Protein AF-A0AAV2JGU1-F1 (afdb_monomer)

Organism: Knipowitschia caucasica (NCBI:txid637954)

Radius of gyration: 26.54 Å; Cα contacts (8 Å, |Δi|>4): 1207; chains: 1; bounding box: 67×31×80 Å

Nearest PDB structures (foldseek):
  5awf-assembly1_B  TM=1.498E-01  e=5.002E+00  Escherichia coli K-12

Solvent-accessible surface area (backbone atoms only — not comparable to full-atom values): 15474 Å² total; per-residue (Å²): 125,74,71,49,77,57,76,44,79,64,53,71,53,76,47,68,55,75,50,72,47,49,40,40,40,42,46,34,53,32,43,36,43,41,32,49,38,40,38,36,40,38,31,41,38,39,45,33,50,30,45,34,40,42,30,49,38,37,38,37,38,40,33,39,38,38,42,33,53,27,43,34,48,62,54,56,45,38,37,37,41,39,37,39,39,42,49,51,52,30,39,43,31,69,84,83,89,82,73,95,46,26,40,40,31,41,69,44,63,35,36,36,36,40,38,30,42,37,35,64,34,40,35,40,35,35,63,23,42,37,37,35,36,40,38,36,39,39,30,71,22,41,36,44,34,37,56,22,43,37,36,36,37,40,36,32,41,38,27,58,25,38,34,41,36,38,43,30,42,37,35,37,37,39,38,32,41,38,36,33,40,35,37,41,37,39,46,30,40,38,35,36,36,37,38,32,40,38,33,38,41,36,36,42,37,38,46,30,40,37,36,36,37,37,39,32,42,39,33,38,41,36,37,42,36,38,50,29,40,39,35,36,38,38,39,37,38,39,30,44,38,39,37,41,36,37,59,24,40,38,35,36,39,38,37,31,42,41,25,57,29,42,39,43,36,35,58,23,41,38,34,36,37,38,38,37,38,40,27,53,30,41,36,44,38,36,55,24,41,39,35,35,38,40,36,38,40,40,26,56,30,41,37,43,36,38,52,27,41,39,35,39,38,37,38,31,42,40,25,56,30,40,37,42,37,35,60,24,42,41,36,39,37,36,40,31,43,37,37,79,38,76,46,82,48,74,78,47,62,73,46,72,51,72,45,65,79,50,59,85,127

Mean predicted aligned error: 11.96 Å

Secondary structure (DSSP, 8-state):
-PPEES-BS-EEEEE--EEEE--EES-BS-EEEEE--EEEEPPEES-BS-EEEEE--EEEEPPEES-BS---B-S--EEEE--EES-BS---BSS----SSB--EE-S--EEEE--EESS-B--EE-S--EEEE--EE-S-EEEEE-S--EEEE--EE-S-EEEEE-S--EEEE--EESS-EEEEE-S--EEEE--EESS--EEEE-S--EEEE--EESS-EEEEE-S--EEEE--EESS-EEEEE-S--EEEE--EE-S-EEEEE-S--EEEE--EE-SEEEEEE-S--EEEE--EE-SEEEEEE-S--EEEE--EE-SEEEEEE-S--EEEE--EE-SEEEEEE-S--EEEEPPEE---

Sequence (361 aa):
MGDRQGPGEADRDQGRPTGTMGDRQGPGEADRDQGRPTGTMGGRQGPWETDRDQGRPTGTMGGRQGSWEADRDQGRPTGTMGDRQGPWETDRDQGGRQGPGEADRDHGRPTGIMGGRQGPGEADRDHGRPTGTMGDRQGPGEADRDHGRPTGTRGGRQGPWETDRDHGRPTGTRGGRQGPGEADRDHGRPTGTMGGRQGPGEADRDHGRPTGTMGGRQGPGEADRDHGRPTGTMGDRQGPGEADRDQGRPTGTMGGRQGSWEADRDQGRPTGTMGDRQGPWETDRDQGRPTGTMGDRQGPGEADRDHGRPTGTRGGRQGPWEADRDHGRPTGTRGGRQGPWETDRDQGWPTGTMGGRQGPG

Foldseek 3Di:
DDEEDDEDAEAEAEEADEEEAEEYEDEYEEYEYEYAYEYEYYEYYEEYAEYEYEYAYEEEYEEYEYEYAEAEYQYQYEEEYEEYEEEYQEYEHDDDDDDGAYEYEHEEAHEYEYYEYEYEEYAYEYAEAYEYEYEEYEYAEYHYEYLYAYEEEYYEYEHAAYEYEYNEAYEEEYYEYEHHHYEYEYPYAYEYEYYEYEYEAYEYEYQYAYEYEYEEYEEEHYEYEYPEAYEYEYEEYEEAHYEYEYAEAYEYEYYEYEYAEYEYEYAYAYEYEYEEYEYAYYEYEALYAYEYEYEEYEHQEYAYEHNEAYEEEYYEYEHQYEEYEYNYEYEYEYYEYEHQYYHYHYPYHYYYYYYYYDYDD

pLDDT: mean 73.26, std 12.02, range [27.42, 89.19]

Structure (mmCIF, N/CA/C/O backbone):
data_AF-A0AAV2JGU1-F1
#
_entry.id   AF-A0AAV2JGU1-F1
#
loop_
_atom_site.group_PDB
_atom_site.id
_atom_site.type_symbol
_atom_site.label_atom_id
_atom_site.label_alt_id
_atom_site.label_comp_id
_atom_site.label_asym_id
_atom_site.label_entity_id
_atom_site.label_seq_id
_atom_site.pdbx_PDB_ins_code
_atom_site.Cartn_x
_atom_site.Cartn_y
_atom_site.Cartn_z
_atom_site.occupancy
_atom_site.B_iso_or_equiv
_atom_site.auth_seq_id
_atom_site.auth_comp_id
_atom_site.auth_asym_id
_atom_site.auth_atom_id
_atom_site.pdbx_PDB_model_num
ATOM 1 N N . MET A 1 1 ? 39.890 -0.991 -25.330 1.00 45.62 1 MET A N 1
ATOM 2 C CA . MET A 1 1 ? 38.854 -0.649 -26.326 1.00 45.62 1 MET A CA 1
ATOM 3 C C . MET A 1 1 ? 38.294 0.690 -25.885 1.00 45.62 1 MET A C 1
ATOM 5 O O . MET A 1 1 ? 38.010 0.804 -24.703 1.00 45.62 1 MET A O 1
ATOM 9 N N . GLY A 1 2 ? 38.344 1.705 -26.750 1.00 51.00 2 GLY A N 1
ATOM 10 C CA . GLY A 1 2 ? 38.093 3.105 -26.378 1.00 51.00 2 GLY A CA 1
ATOM 11 C C . GLY A 1 2 ? 36.618 3.494 -26.442 1.00 51.00 2 GLY A C 1
ATOM 12 O O . GLY A 1 2 ? 35.834 2.809 -27.099 1.00 51.00 2 GLY A O 1
ATOM 13 N N . ASP A 1 3 ? 36.284 4.588 -25.764 1.00 54.84 3 ASP A N 1
ATOM 14 C CA . ASP A 1 3 ? 34.955 5.202 -25.770 1.00 54.84 3 ASP A CA 1
ATOM 15 C C . ASP A 1 3 ? 34.568 5.613 -27.195 1.00 54.84 3 ASP A C 1
ATOM 17 O O . ASP A 1 3 ? 35.400 6.116 -27.960 1.00 54.84 3 ASP A O 1
ATOM 21 N N . ARG A 1 4 ? 33.311 5.366 -27.577 1.00 62.12 4 ARG A N 1
ATOM 22 C CA . ARG A 1 4 ? 32.815 5.666 -28.927 1.00 62.12 4 ARG A CA 1
ATOM 23 C C . ARG A 1 4 ? 31.992 6.959 -28.877 1.00 62.12 4 ARG A C 1
ATOM 25 O O . ARG A 1 4 ? 31.010 7.030 -28.141 1.00 62.12 4 ARG A O 1
ATOM 32 N N . GLN A 1 5 ? 32.407 7.967 -29.648 1.00 51.09 5 GLN A N 1
ATOM 33 C CA . GLN A 1 5 ? 31.761 9.283 -29.739 1.00 51.09 5 GLN A CA 1
ATOM 34 C C . GLN A 1 5 ? 31.358 9.574 -31.194 1.00 51.09 5 GLN A C 1
ATOM 36 O O . GLN A 1 5 ? 32.225 9.570 -32.070 1.00 51.09 5 GLN A O 1
ATOM 41 N N . GLY A 1 6 ? 30.073 9.844 -31.454 1.00 53.56 6 GLY A N 1
ATOM 42 C CA . GLY A 1 6 ? 29.582 10.339 -32.753 1.00 53.56 6 GLY A CA 1
ATOM 43 C C . GLY A 1 6 ? 28.240 9.741 -33.214 1.00 53.56 6 GLY A C 1
ATOM 44 O O . GLY A 1 6 ? 27.842 8.699 -32.699 1.00 53.56 6 GLY A O 1
ATOM 45 N N . PRO A 1 7 ? 27.532 10.389 -34.164 1.00 49.00 7 PRO A N 1
ATOM 46 C CA . PRO A 1 7 ? 26.275 9.883 -34.718 1.00 49.00 7 PRO A CA 1
ATOM 47 C C . PRO A 1 7 ? 26.490 8.616 -35.561 1.00 49.00 7 PRO A C 1
ATOM 49 O O . PRO A 1 7 ? 27.393 8.584 -36.399 1.00 49.00 7 PRO A O 1
ATOM 52 N N . GLY A 1 8 ? 25.664 7.586 -35.352 1.00 55.72 8 GLY A N 1
ATOM 53 C CA . GLY A 1 8 ? 25.714 6.314 -36.086 1.00 55.72 8 GLY A CA 1
ATOM 54 C C . GLY A 1 8 ? 24.346 5.915 -36.651 1.00 55.72 8 GLY A C 1
ATOM 55 O O . GLY A 1 8 ? 23.357 5.906 -35.925 1.00 55.72 8 GLY A O 1
ATOM 56 N N . GLU A 1 9 ? 24.292 5.582 -37.945 1.00 52.75 9 GLU A N 1
ATOM 57 C CA . GLU A 1 9 ? 23.045 5.253 -38.667 1.00 52.75 9 GLU A CA 1
ATOM 58 C C . GLU A 1 9 ? 22.511 3.840 -38.341 1.00 52.75 9 GLU A C 1
ATOM 60 O O . GLU A 1 9 ? 21.307 3.618 -38.336 1.00 52.75 9 GLU A O 1
ATOM 65 N N . ALA A 1 10 ? 23.375 2.860 -38.044 1.00 55.81 10 ALA A N 1
ATOM 66 C CA . ALA A 1 10 ? 22.963 1.545 -37.538 1.00 55.81 10 ALA A CA 1
ATOM 67 C C . ALA A 1 10 ? 24.169 0.731 -37.042 1.00 55.81 10 ALA A C 1
ATOM 69 O O . ALA A 1 10 ? 24.961 0.256 -37.860 1.00 55.81 10 ALA A O 1
ATOM 70 N N . ASP A 1 11 ? 24.265 0.487 -35.735 1.00 58.41 11 ASP A N 1
ATOM 71 C CA . ASP A 1 11 ? 25.223 -0.473 -35.173 1.00 58.41 11 ASP A CA 1
ATOM 72 C C . ASP A 1 11 ? 24.533 -1.850 -35.024 1.00 58.41 11 ASP A C 1
ATOM 74 O O . ASP A 1 11 ? 23.378 -1.970 -34.609 1.00 58.41 11 ASP A O 1
ATOM 78 N N . ARG A 1 12 ? 25.204 -2.922 -35.468 1.00 57.00 12 ARG A N 1
ATOM 79 C CA . ARG A 1 12 ? 24.744 -4.312 -35.291 1.00 57.00 12 ARG A CA 1
ATOM 80 C C . ARG A 1 12 ? 25.898 -5.174 -34.815 1.00 57.00 12 ARG A C 1
ATOM 82 O O . ARG A 1 12 ? 26.691 -5.630 -35.641 1.00 57.00 12 ARG A O 1
ATOM 89 N N . ASP A 1 13 ? 25.928 -5.484 -33.526 1.00 60.81 13 ASP A N 1
ATOM 90 C CA . ASP A 1 13 ? 26.870 -6.459 -32.990 1.00 60.81 13 ASP A CA 1
ATOM 91 C C . ASP A 1 13 ? 26.223 -7.855 -32.949 1.00 60.81 13 ASP A C 1
ATOM 93 O O . ASP A 1 13 ? 25.267 -8.140 -32.224 1.00 60.81 13 ASP A O 1
ATOM 97 N N . GLN A 1 14 ? 26.751 -8.766 -33.774 1.00 53.94 14 GLN A N 1
ATOM 98 C CA . GLN A 1 14 ? 26.358 -10.177 -33.799 1.00 53.94 14 GLN A CA 1
ATOM 99 C C . GLN A 1 14 ? 27.508 -11.037 -33.266 1.00 53.94 14 GLN A C 1
ATOM 101 O O . GLN A 1 14 ? 28.552 -11.151 -33.909 1.00 53.94 14 GLN A O 1
ATOM 106 N N . GLY A 1 15 ? 27.346 -11.672 -32.097 1.00 54.69 15 GLY A N 1
ATOM 107 C CA . GLY A 1 15 ? 28.410 -12.527 -31.556 1.00 54.69 15 GLY A CA 1
ATOM 108 C C . GLY A 1 15 ? 28.219 -13.080 -30.140 1.00 54.69 15 GLY A C 1
ATOM 109 O O . GLY A 1 15 ? 27.199 -12.898 -29.478 1.00 54.69 15 GLY A O 1
ATOM 110 N N . ARG A 1 16 ? 29.251 -13.783 -29.649 1.00 55.31 16 ARG A N 1
ATOM 111 C CA . ARG A 1 16 ? 29.410 -14.193 -28.237 1.00 55.31 16 ARG A CA 1
ATOM 112 C C . ARG A 1 16 ? 30.577 -13.414 -27.606 1.00 55.31 16 ARG A C 1
ATOM 114 O O . ARG A 1 16 ? 31.562 -14.048 -27.225 1.00 55.31 16 ARG A O 1
ATOM 121 N N . PRO A 1 17 ? 30.543 -12.067 -27.583 1.00 56.53 17 PRO A N 1
ATOM 122 C CA . PRO A 1 17 ? 31.667 -11.296 -27.076 1.00 56.53 17 PRO A CA 1
ATOM 123 C C . PRO A 1 17 ? 31.858 -11.569 -25.578 1.00 56.53 17 PRO A C 1
ATOM 125 O O . PRO A 1 17 ? 30.899 -11.621 -24.804 1.00 56.53 17 PRO A O 1
ATOM 128 N N . THR A 1 18 ? 33.114 -11.772 -25.188 1.00 56.12 18 THR A N 1
ATOM 129 C CA . THR A 1 18 ? 33.552 -11.901 -23.796 1.00 56.12 18 THR A CA 1
ATOM 130 C C . THR A 1 18 ? 34.491 -10.744 -23.475 1.00 56.12 18 THR A C 1
ATOM 132 O O . THR A 1 18 ? 35.537 -10.639 -24.115 1.00 56.12 18 THR A O 1
ATOM 135 N N . GLY A 1 19 ? 34.146 -9.883 -22.515 1.00 64.50 19 GLY A N 1
ATOM 136 C CA . GLY A 1 19 ? 34.986 -8.739 -22.132 1.00 64.50 19 GLY A CA 1
ATOM 137 C C . GLY A 1 19 ? 34.203 -7.508 -21.673 1.00 64.50 19 GLY A C 1
ATOM 138 O O . GLY A 1 19 ? 32.996 -7.579 -21.458 1.00 64.50 19 GLY A O 1
ATOM 139 N N . THR A 1 20 ? 34.911 -6.388 -21.513 1.00 64.50 20 THR A N 1
ATOM 140 C CA . THR A 1 20 ? 34.328 -5.087 -21.150 1.00 64.50 20 THR A CA 1
ATOM 141 C C . THR A 1 20 ? 34.144 -4.228 -22.402 1.00 64.50 20 THR A C 1
ATOM 143 O O . THR A 1 20 ? 35.131 -3.936 -23.081 1.00 64.50 20 THR A O 1
ATOM 146 N N . MET A 1 21 ? 32.911 -3.820 -22.706 1.00 67.50 21 MET A N 1
ATOM 147 C CA . MET A 1 21 ? 32.622 -2.780 -23.704 1.00 67.50 21 MET A CA 1
ATOM 148 C C . MET A 1 21 ? 32.644 -1.400 -23.033 1.00 67.50 21 MET A C 1
ATOM 150 O O . MET A 1 21 ? 32.189 -1.277 -21.900 1.00 67.50 21 MET A O 1
ATOM 154 N N . GLY A 1 22 ? 33.203 -0.393 -23.713 1.00 69.81 22 GLY A N 1
ATOM 155 C CA . GLY A 1 22 ? 33.268 0.992 -23.222 1.00 69.81 22 GLY A CA 1
ATOM 156 C C . GLY A 1 22 ? 31.937 1.737 -23.345 1.00 69.81 22 GLY A C 1
ATOM 157 O O . GLY A 1 22 ? 30.974 1.205 -23.905 1.00 69.81 22 GLY A O 1
ATOM 158 N N . ASP A 1 23 ? 31.900 2.964 -22.831 1.00 73.62 23 ASP A N 1
ATOM 159 C CA . ASP A 1 23 ? 30.703 3.805 -22.856 1.00 73.62 23 ASP A CA 1
ATOM 160 C C . ASP A 1 23 ? 30.413 4.313 -24.280 1.00 73.62 23 ASP A C 1
ATOM 162 O O . ASP A 1 23 ? 31.327 4.556 -25.083 1.00 73.62 23 ASP A O 1
ATOM 166 N N . ARG A 1 24 ? 29.125 4.478 -24.605 1.00 72.62 24 ARG A N 1
ATOM 167 C CA . ARG A 1 24 ? 28.670 5.041 -25.888 1.00 72.62 24 ARG A CA 1
ATOM 168 C C . ARG A 1 24 ? 28.008 6.397 -25.679 1.00 72.62 24 ARG A C 1
ATOM 170 O O . ARG A 1 24 ? 27.102 6.523 -24.853 1.00 72.62 24 ARG A O 1
ATOM 177 N N . GLN A 1 25 ? 28.434 7.389 -26.462 1.00 70.00 25 GLN A N 1
ATOM 178 C CA . GLN A 1 25 ? 27.903 8.753 -26.428 1.00 70.00 25 GLN A CA 1
ATOM 179 C C . GLN A 1 25 ? 27.533 9.242 -27.838 1.00 70.00 25 GLN A C 1
ATOM 181 O O . GLN A 1 25 ? 28.391 9.300 -28.722 1.00 70.00 25 GLN A O 1
ATOM 186 N N . GLY A 1 26 ? 26.275 9.646 -28.038 1.00 65.50 26 GLY A N 1
ATOM 187 C CA . GLY A 1 26 ? 25.808 10.273 -29.282 1.00 65.50 26 GLY A CA 1
ATOM 188 C C . GLY A 1 26 ? 24.388 9.864 -29.697 1.00 65.50 26 GLY A C 1
ATOM 189 O O . GLY A 1 26 ? 23.856 8.899 -29.155 1.00 65.50 26 GLY A O 1
ATOM 190 N N . PRO A 1 27 ? 23.758 10.608 -30.627 1.00 59.03 27 PRO A N 1
ATOM 191 C CA . PRO A 1 27 ? 22.467 10.238 -31.202 1.00 59.03 27 PRO A CA 1
ATOM 192 C C . PRO A 1 27 ? 22.599 9.061 -32.186 1.00 59.03 27 PRO A C 1
ATOM 194 O O . PRO A 1 27 ? 23.552 9.031 -32.968 1.00 59.03 27 PRO A O 1
ATOM 197 N N . GLY A 1 28 ? 21.647 8.125 -32.196 1.00 63.88 28 GLY A N 1
ATOM 198 C CA . GLY A 1 28 ? 21.647 6.996 -33.140 1.00 63.88 28 GLY A CA 1
ATOM 199 C C . GLY A 1 28 ? 20.249 6.519 -33.541 1.00 63.88 28 GLY A C 1
ATOM 200 O O . GLY A 1 28 ? 19.318 6.564 -32.740 1.00 63.88 28 GLY A O 1
ATOM 201 N N . GLU A 1 29 ? 20.100 6.053 -34.784 1.00 59.69 29 GLU A N 1
ATOM 202 C CA . GLU A 1 29 ? 18.803 5.602 -35.331 1.00 59.69 29 GLU A CA 1
ATOM 203 C C . GLU A 1 29 ? 18.454 4.166 -34.890 1.00 59.69 29 GLU A C 1
ATOM 205 O O . GLU A 1 29 ? 17.320 3.854 -34.536 1.00 59.69 29 GLU A O 1
ATOM 210 N N . ALA A 1 30 ? 19.417 3.242 -34.870 1.00 59.62 30 ALA A N 1
ATOM 211 C CA . ALA A 1 30 ? 19.146 1.875 -34.433 1.00 59.62 30 ALA A CA 1
ATOM 212 C C . ALA A 1 30 ? 20.389 1.172 -33.895 1.00 59.62 30 ALA A C 1
ATOM 214 O O . ALA A 1 30 ? 21.395 1.054 -34.596 1.00 59.62 30 ALA A O 1
ATOM 215 N N . ASP A 1 31 ? 20.265 0.600 -32.702 1.00 62.75 31 ASP A N 1
ATOM 216 C CA . ASP A 1 31 ? 21.221 -0.362 -32.166 1.00 62.75 31 ASP A CA 1
ATOM 217 C C . ASP A 1 31 ? 20.565 -1.742 -32.027 1.00 62.75 31 ASP A C 1
ATOM 219 O O . ASP A 1 31 ? 19.368 -1.867 -31.736 1.00 62.75 31 ASP A O 1
ATOM 223 N N . ARG A 1 32 ? 21.310 -2.801 -32.358 1.00 61.56 32 ARG A N 1
ATOM 224 C CA . ARG A 1 32 ? 20.834 -4.186 -32.223 1.00 61.56 32 ARG A CA 1
ATOM 225 C C . ARG A 1 32 ? 21.961 -5.113 -31.811 1.00 61.56 32 ARG A C 1
ATOM 227 O O . ARG A 1 32 ? 22.727 -5.561 -32.672 1.00 61.56 32 ARG A O 1
ATOM 234 N N . ASP A 1 33 ? 21.926 -5.545 -30.558 1.00 62.22 33 ASP A N 1
ATOM 235 C CA . ASP A 1 33 ? 22.818 -6.581 -30.056 1.00 62.22 33 ASP A CA 1
ATOM 236 C C . ASP A 1 33 ? 22.116 -7.950 -30.121 1.00 62.22 33 ASP A C 1
ATOM 238 O O . ASP A 1 33 ? 21.112 -8.226 -29.457 1.00 62.22 33 ASP A O 1
ATOM 242 N N . GLN A 1 34 ? 22.632 -8.857 -30.958 1.00 56.66 34 GLN A N 1
ATOM 243 C CA . GLN A 1 34 ? 22.128 -10.234 -31.062 1.00 56.66 34 GLN A CA 1
ATOM 244 C C . GLN A 1 34 ? 23.203 -11.219 -30.598 1.00 56.66 34 GLN A C 1
ATOM 246 O O . GLN A 1 34 ? 24.180 -11.478 -31.308 1.00 56.66 34 GLN A O 1
ATOM 251 N N . GLY A 1 35 ? 23.040 -11.806 -29.404 1.00 57.59 35 GLY A N 1
ATOM 252 C CA . GLY A 1 35 ? 24.104 -12.641 -28.843 1.00 57.59 35 GLY A CA 1
ATOM 253 C C . GLY A 1 35 ? 23.897 -13.256 -27.458 1.00 57.59 35 GLY A C 1
ATOM 254 O O . GLY A 1 35 ? 22.863 -13.142 -26.805 1.00 57.59 35 GLY A O 1
ATOM 255 N N . ARG A 1 36 ? 24.939 -13.948 -26.984 1.00 60.38 36 ARG A N 1
ATOM 256 C CA . ARG A 1 36 ? 25.097 -14.366 -25.576 1.00 60.38 36 ARG A CA 1
ATOM 257 C C . ARG A 1 36 ? 26.340 -13.682 -24.998 1.00 60.38 36 ARG A C 1
ATOM 259 O O . ARG A 1 36 ? 27.348 -14.372 -24.823 1.00 60.38 36 ARG A O 1
ATOM 266 N N . PRO A 1 37 ? 26.314 -12.352 -24.810 1.00 59.41 37 PRO A N 1
ATOM 267 C CA . PRO A 1 37 ? 27.459 -11.637 -24.271 1.00 59.41 37 PRO A CA 1
ATOM 268 C C . PRO A 1 37 ? 27.682 -12.031 -22.805 1.00 59.41 37 PRO A C 1
ATOM 270 O O . PRO A 1 37 ? 26.724 -12.167 -22.034 1.00 59.41 37 PRO A O 1
ATOM 273 N N . THR A 1 38 ? 28.950 -12.215 -22.437 1.00 60.34 38 THR A N 1
ATOM 274 C CA . THR A 1 38 ? 29.372 -12.455 -21.051 1.00 60.34 38 THR A CA 1
ATOM 275 C C . THR A 1 38 ? 30.404 -11.400 -20.662 1.00 60.34 38 THR A C 1
ATOM 277 O O . THR A 1 38 ? 31.514 -11.416 -21.195 1.00 60.34 38 THR A O 1
ATOM 280 N N . GLY A 1 39 ? 30.073 -10.485 -19.750 1.00 67.62 39 GLY A N 1
ATOM 281 C CA . GLY A 1 39 ? 30.990 -9.406 -19.358 1.00 67.62 39 GLY A CA 1
ATOM 282 C C . GLY A 1 39 ? 30.297 -8.116 -18.925 1.00 67.62 39 GLY A C 1
ATOM 283 O O . GLY A 1 39 ? 29.124 -8.134 -18.560 1.00 67.62 39 GLY A O 1
ATOM 284 N N . THR A 1 40 ? 31.038 -7.007 -18.947 1.00 65.69 40 THR A N 1
ATOM 285 C CA . THR A 1 40 ? 30.538 -5.684 -18.549 1.00 65.69 40 THR A CA 1
ATOM 286 C C . THR A 1 40 ? 30.274 -4.839 -19.791 1.00 65.69 40 THR A C 1
ATOM 288 O O . THR A 1 40 ? 31.180 -4.629 -20.591 1.00 65.69 40 THR A O 1
ATOM 291 N N . MET A 1 41 ? 29.055 -4.345 -19.968 1.00 69.06 41 MET A N 1
ATOM 292 C CA . MET A 1 41 ? 28.730 -3.351 -20.991 1.00 69.06 41 MET A CA 1
ATOM 293 C C . MET A 1 41 ? 28.749 -1.961 -20.358 1.00 69.06 41 MET A C 1
ATOM 295 O O . MET A 1 41 ? 28.181 -1.789 -19.282 1.00 69.06 41 MET A O 1
ATOM 299 N N . GLY A 1 42 ? 29.420 -0.999 -20.993 1.00 68.44 42 GLY A N 1
ATOM 300 C CA . GLY A 1 42 ? 29.437 0.403 -20.574 1.00 68.44 42 GLY A CA 1
ATOM 301 C C . GLY A 1 42 ? 28.063 1.069 -20.665 1.00 68.44 42 GLY A C 1
ATOM 302 O O . GLY A 1 42 ? 27.105 0.498 -21.192 1.00 68.44 42 GLY A O 1
ATOM 303 N N . GLY A 1 43 ? 27.962 2.273 -20.113 1.00 72.81 43 GLY A N 1
ATOM 304 C CA . GLY A 1 43 ? 26.754 3.086 -20.145 1.00 72.81 43 GLY A CA 1
ATOM 305 C C . GLY A 1 43 ? 26.479 3.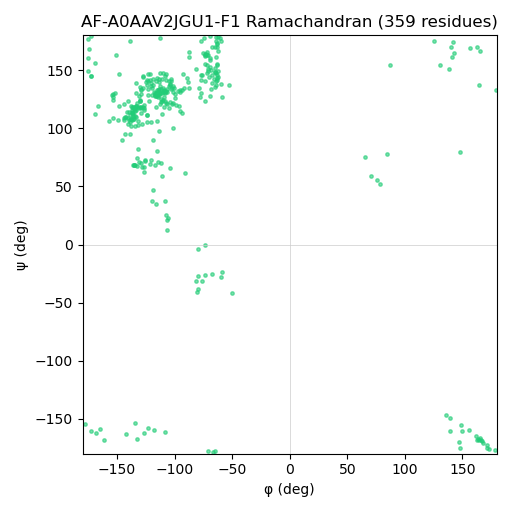699 -21.518 1.00 72.81 43 GLY A C 1
ATOM 306 O O . GLY A 1 43 ? 27.352 3.782 -22.387 1.00 72.81 43 GLY A O 1
ATOM 307 N N . ARG A 1 44 ? 25.237 4.144 -21.714 1.00 73.81 44 ARG A N 1
ATOM 308 C CA . ARG A 1 44 ? 24.761 4.760 -22.962 1.00 73.81 44 ARG A CA 1
ATOM 309 C C . ARG A 1 44 ? 24.196 6.147 -22.675 1.00 73.81 44 ARG A C 1
ATOM 311 O O . ARG A 1 44 ? 23.346 6.285 -21.797 1.00 73.81 44 ARG A O 1
ATOM 318 N N . GLN A 1 45 ? 24.648 7.157 -23.421 1.00 71.12 45 GLN A N 1
ATOM 319 C CA . GLN A 1 45 ? 24.179 8.541 -23.301 1.00 71.12 45 GLN A CA 1
ATOM 320 C C . GLN A 1 45 ? 23.800 9.133 -24.666 1.00 71.12 45 GLN A C 1
ATOM 322 O O . GLN A 1 45 ? 24.628 9.168 -25.578 1.00 71.12 45 GLN A O 1
ATOM 327 N N . GLY A 1 46 ? 22.570 9.634 -24.803 1.00 68.94 46 GLY A N 1
ATOM 328 C CA . GLY A 1 46 ? 22.093 10.314 -26.016 1.00 68.94 46 GLY A CA 1
ATOM 329 C C . GLY A 1 46 ? 20.646 9.966 -26.380 1.00 68.94 46 GLY A C 1
ATOM 330 O O . GLY A 1 46 ? 20.067 9.083 -25.752 1.00 68.94 46 GLY A O 1
ATOM 331 N N . PRO A 1 47 ? 20.036 10.670 -27.348 1.00 63.66 47 PRO A N 1
ATOM 332 C CA . PRO A 1 47 ? 18.734 10.296 -27.884 1.00 63.66 47 PRO A CA 1
ATOM 333 C C . PRO A 1 47 ? 18.868 9.146 -28.895 1.00 63.66 47 PRO A C 1
ATOM 335 O O . PRO A 1 47 ? 19.731 9.199 -29.771 1.00 63.66 47 PRO A O 1
ATOM 338 N N . TRP A 1 48 ? 18.011 8.133 -28.802 1.00 65.62 48 TRP A N 1
ATOM 339 C CA . TRP A 1 48 ? 18.032 6.975 -29.705 1.00 65.62 48 TRP A CA 1
ATOM 340 C C . TRP A 1 48 ? 16.627 6.635 -30.201 1.00 65.62 48 TRP A C 1
ATOM 342 O O . TRP A 1 48 ? 15.678 6.631 -29.420 1.00 65.62 48 TRP A O 1
ATOM 352 N N . GLU A 1 49 ? 16.475 6.296 -31.480 1.00 62.66 49 GLU A N 1
ATOM 353 C CA . GLU A 1 49 ? 15.155 5.905 -32.003 1.00 62.66 49 GLU A CA 1
ATOM 354 C C . GLU A 1 49 ? 14.811 4.449 -31.643 1.00 62.66 49 GLU A C 1
ATOM 356 O O . GLU A 1 49 ? 13.672 4.122 -31.319 1.00 62.66 49 GLU A O 1
ATOM 361 N N . THR A 1 50 ? 15.765 3.514 -31.657 1.00 61.06 50 THR A N 1
ATOM 362 C CA . THR A 1 50 ? 15.487 2.123 -31.258 1.00 61.06 50 THR A CA 1
ATOM 363 C C . THR A 1 50 ? 16.709 1.422 -30.683 1.00 61.06 50 THR A C 1
ATOM 365 O O . THR A 1 50 ? 17.742 1.343 -31.346 1.00 61.06 50 THR A O 1
ATOM 368 N N . ASP A 1 51 ? 16.534 0.793 -29.520 1.00 62.56 51 ASP A N 1
ATOM 369 C CA . ASP A 1 51 ? 17.417 -0.263 -29.026 1.00 62.56 51 ASP A CA 1
ATOM 370 C C . ASP A 1 51 ? 16.722 -1.626 -29.047 1.00 62.56 51 ASP A C 1
ATOM 372 O O . ASP A 1 51 ? 15.495 -1.742 -28.910 1.00 62.56 51 ASP A O 1
ATOM 376 N N . ARG A 1 52 ? 17.492 -2.686 -29.286 1.00 61.34 52 ARG A N 1
ATOM 377 C CA . ARG A 1 52 ? 16.974 -4.053 -29.225 1.00 61.34 52 ARG A CA 1
ATOM 378 C C . ARG A 1 52 ? 18.075 -5.047 -28.895 1.00 61.34 52 ARG A C 1
ATOM 380 O O . ARG A 1 52 ? 18.788 -5.488 -29.804 1.00 61.34 52 ARG A O 1
ATOM 387 N N . ASP A 1 53 ? 18.022 -5.579 -27.681 1.00 60.47 53 ASP A N 1
ATOM 388 C CA . ASP A 1 53 ? 18.857 -6.702 -27.277 1.00 60.47 53 ASP A CA 1
ATOM 389 C C . ASP A 1 53 ? 18.085 -8.025 -27.423 1.00 60.47 53 ASP A C 1
ATOM 391 O O . ASP A 1 53 ? 17.045 -8.281 -26.810 1.00 60.47 53 ASP A O 1
ATOM 395 N N . GLN A 1 54 ? 18.581 -8.934 -28.266 1.00 55.56 54 GLN A N 1
ATOM 396 C CA . GLN A 1 54 ? 18.043 -10.296 -28.384 1.00 55.56 54 GLN A CA 1
ATOM 397 C C . GLN A 1 54 ? 19.087 -11.302 -27.898 1.00 55.56 54 GLN A C 1
ATOM 399 O O . GLN A 1 54 ? 19.991 -11.694 -28.643 1.00 55.56 54 GLN A O 1
ATOM 404 N N . GLY A 1 55 ? 18.976 -11.750 -26.640 1.00 56.00 55 GLY A N 1
ATOM 405 C CA . GLY A 1 55 ? 20.023 -12.582 -26.048 1.00 56.00 55 GLY A CA 1
ATOM 406 C C . GLY A 1 55 ? 19.765 -13.195 -24.670 1.00 56.00 55 GLY A C 1
ATOM 407 O O . GLY A 1 55 ? 18.730 -13.018 -24.038 1.00 56.00 55 GLY A O 1
ATOM 408 N N . ARG A 1 56 ? 20.748 -13.955 -24.175 1.00 60.44 56 ARG A N 1
ATOM 409 C CA . ARG A 1 56 ? 20.857 -14.348 -22.753 1.00 60.44 56 ARG A CA 1
ATOM 410 C C . ARG A 1 56 ? 22.116 -13.703 -22.167 1.00 60.44 56 ARG A C 1
ATOM 412 O O . ARG A 1 56 ? 23.111 -14.415 -21.999 1.00 60.44 56 ARG A O 1
ATOM 419 N N . PRO A 1 57 ? 22.119 -12.375 -21.964 1.00 59.34 57 PRO A N 1
ATOM 420 C CA . PRO A 1 57 ? 23.283 -11.687 -21.430 1.00 59.34 57 PRO A CA 1
ATOM 421 C C . PRO A 1 57 ? 23.564 -12.171 -20.004 1.00 59.34 57 PRO A C 1
ATOM 423 O O . PRO A 1 57 ? 22.644 -12.378 -19.207 1.00 59.34 57 PRO A O 1
ATOM 426 N N . THR A 1 58 ? 24.844 -12.403 -19.708 1.00 62.12 58 THR A N 1
ATOM 427 C CA . THR A 1 58 ? 25.313 -12.777 -18.367 1.00 62.12 58 THR A CA 1
ATOM 428 C C . THR A 1 58 ? 26.385 -11.789 -17.913 1.00 62.12 58 THR A C 1
ATOM 430 O O . THR A 1 58 ? 27.502 -11.844 -18.420 1.00 62.12 58 THR A O 1
ATOM 433 N N . GLY A 1 59 ? 26.076 -10.871 -16.995 1.00 69.38 59 GLY A N 1
ATOM 434 C CA . GLY A 1 59 ? 27.047 -9.856 -16.561 1.00 69.38 59 GLY A CA 1
ATOM 435 C C . GLY A 1 59 ? 26.438 -8.521 -16.140 1.00 69.38 59 GLY A C 1
ATOM 436 O O . GLY A 1 59 ? 25.286 -8.479 -15.716 1.00 69.38 59 GLY A O 1
ATOM 437 N N . THR A 1 60 ? 27.221 -7.446 -16.225 1.00 67.19 60 THR A N 1
ATOM 438 C CA . THR A 1 60 ? 26.823 -6.106 -15.766 1.00 67.19 60 THR A CA 1
ATOM 439 C C . THR A 1 60 ? 26.576 -5.198 -16.964 1.00 67.19 60 THR A C 1
ATOM 441 O O . THR A 1 60 ? 27.469 -5.025 -17.783 1.00 67.19 60 THR A O 1
ATOM 444 N N . MET A 1 61 ? 25.396 -4.602 -17.076 1.00 70.50 61 MET A N 1
ATOM 445 C CA . MET A 1 61 ? 25.091 -3.554 -18.051 1.00 70.50 61 MET A CA 1
ATOM 446 C C . MET A 1 61 ? 25.141 -2.195 -17.345 1.00 70.50 61 MET A C 1
ATOM 448 O O . MET A 1 61 ? 24.568 -2.049 -16.267 1.00 70.50 61 MET A O 1
ATOM 452 N N . GLY A 1 62 ? 25.846 -1.223 -17.920 1.00 69.94 62 GLY A N 1
ATOM 453 C CA . GLY A 1 62 ? 25.912 0.151 -17.430 1.00 69.94 62 GLY A CA 1
ATOM 454 C C . GLY A 1 62 ? 24.577 0.887 -17.557 1.00 69.94 62 GLY A C 1
ATOM 455 O O . GLY A 1 62 ? 23.634 0.397 -18.178 1.00 69.94 62 GLY A O 1
ATOM 456 N N . GLY A 1 63 ? 24.493 2.065 -16.939 1.00 72.50 63 GLY A N 1
ATOM 457 C CA . GLY A 1 63 ? 23.279 2.881 -16.959 1.00 72.50 63 GLY A CA 1
ATOM 458 C C . GLY A 1 63 ? 22.969 3.485 -18.332 1.00 72.50 63 GLY A C 1
ATOM 459 O O . GLY A 1 63 ? 23.849 3.632 -19.185 1.00 72.50 63 GLY A O 1
ATOM 460 N N . ARG A 1 64 ? 21.705 3.853 -18.537 1.00 73.12 64 ARG A N 1
ATOM 461 C CA . ARG A 1 64 ? 21.189 4.460 -19.773 1.00 73.12 64 ARG A CA 1
ATOM 462 C C . ARG A 1 64 ? 20.628 5.844 -19.456 1.00 73.12 64 ARG A C 1
ATOM 464 O O . ARG A 1 64 ? 19.805 5.971 -18.555 1.00 73.12 64 ARG A O 1
ATOM 471 N N . GLN A 1 65 ? 21.050 6.868 -20.193 1.00 69.50 65 GLN A N 1
ATOM 472 C CA . GLN A 1 65 ? 20.602 8.249 -19.999 1.00 69.50 65 GLN A CA 1
ATOM 473 C C . GLN A 1 65 ? 20.236 8.901 -21.342 1.00 69.50 65 GLN A C 1
ATOM 475 O O . GLN A 1 65 ? 21.091 9.041 -22.217 1.00 69.50 65 GLN A O 1
ATOM 480 N N . GLY A 1 66 ? 18.984 9.330 -21.514 1.00 68.06 66 GLY A N 1
ATOM 481 C CA . GLY A 1 66 ? 18.523 10.014 -22.731 1.00 68.06 66 GLY A CA 1
ATOM 482 C C . GLY A 1 66 ? 17.062 9.734 -23.082 1.00 68.06 66 GLY A C 1
ATOM 483 O O . GLY A 1 66 ? 16.359 9.083 -22.320 1.00 68.06 66 GLY A O 1
ATOM 484 N N . SER A 1 67 ? 16.598 10.243 -24.227 1.00 63.28 67 SER A N 1
ATOM 485 C CA . SER A 1 67 ? 15.247 9.987 -24.750 1.00 63.28 67 SER A CA 1
ATOM 486 C C . SER A 1 67 ? 15.251 8.837 -25.757 1.00 63.28 67 SER A C 1
ATOM 488 O O . SER A 1 67 ? 16.063 8.861 -26.684 1.00 63.28 67 SER A O 1
ATOM 490 N N . TRP A 1 68 ? 14.344 7.871 -25.604 1.00 65.00 68 TRP A N 1
ATOM 491 C CA . TRP A 1 68 ? 14.287 6.673 -26.452 1.00 65.00 68 TRP A CA 1
ATOM 492 C C . TRP A 1 68 ? 12.878 6.447 -27.003 1.00 65.00 68 TRP A C 1
ATOM 494 O O . TRP A 1 68 ? 11.915 6.464 -26.239 1.00 65.00 68 TRP A O 1
ATOM 504 N N . GLU A 1 69 ? 12.725 6.180 -28.302 1.00 59.03 69 GLU A N 1
ATOM 505 C CA .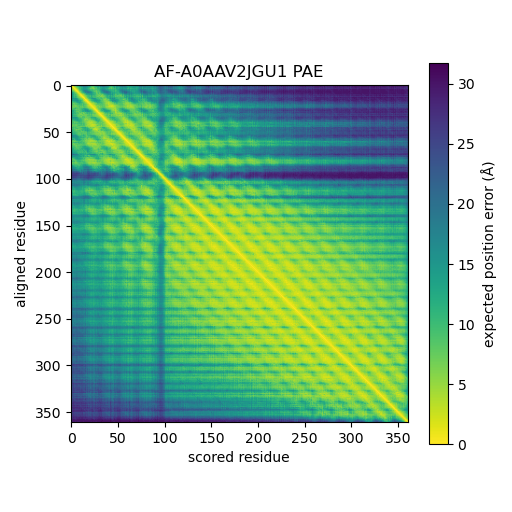 GLU A 1 69 ? 11.390 5.863 -28.851 1.00 59.03 69 GLU A CA 1
ATOM 506 C C . GLU A 1 69 ? 11.004 4.386 -28.625 1.00 59.03 69 GLU A C 1
ATOM 508 O O . GLU A 1 69 ? 9.834 4.051 -28.427 1.00 59.03 69 GLU A O 1
ATOM 513 N N . ALA A 1 70 ? 11.971 3.463 -28.605 1.00 57.84 70 ALA A N 1
ATOM 514 C CA . ALA A 1 70 ? 11.702 2.064 -28.280 1.00 57.84 70 ALA A CA 1
ATOM 515 C C . ALA A 1 70 ? 12.914 1.332 -27.692 1.00 57.84 70 ALA A C 1
ATOM 517 O O . ALA A 1 70 ? 13.966 1.288 -28.326 1.00 57.84 70 ALA A O 1
ATOM 518 N N . ASP A 1 71 ? 12.714 0.660 -26.557 1.00 58.44 71 ASP A N 1
ATOM 519 C CA . ASP A 1 71 ? 13.629 -0.351 -26.010 1.00 58.44 71 ASP A CA 1
ATOM 520 C C . ASP A 1 71 ? 12.955 -1.739 -26.052 1.00 58.44 71 ASP A C 1
ATOM 522 O O . ASP A 1 71 ? 11.717 -1.861 -26.043 1.00 58.44 71 ASP A O 1
ATOM 526 N N . ARG A 1 72 ? 13.732 -2.809 -26.245 1.00 57.41 72 ARG A N 1
ATOM 527 C CA . ARG A 1 72 ? 13.192 -4.174 -26.336 1.00 57.41 72 ARG A CA 1
ATOM 528 C C . ARG A 1 72 ? 14.238 -5.235 -26.007 1.00 57.41 72 ARG A C 1
ATOM 530 O O . ARG A 1 72 ? 14.965 -5.656 -26.916 1.00 57.41 72 ARG A O 1
ATOM 537 N N . ASP A 1 73 ? 14.115 -5.846 -24.830 1.00 57.56 73 ASP A N 1
ATOM 538 C CA . ASP A 1 73 ? 14.971 -6.951 -24.404 1.00 57.56 73 ASP A CA 1
ATOM 539 C C . ASP A 1 73 ? 14.252 -8.309 -24.563 1.00 57.56 73 ASP A C 1
ATOM 541 O O . ASP A 1 73 ? 13.435 -8.775 -23.768 1.00 57.56 73 ASP A O 1
ATOM 545 N N . GLN A 1 74 ? 14.557 -9.042 -25.641 1.00 51.59 74 GLN A N 1
ATOM 546 C CA . GLN A 1 74 ? 13.979 -10.377 -25.879 1.00 51.59 74 GLN A CA 1
ATOM 547 C C . GLN A 1 74 ? 14.842 -11.493 -25.277 1.00 51.59 74 GLN A C 1
ATOM 549 O O . GLN A 1 74 ? 15.335 -12.368 -25.998 1.00 51.59 74 GLN A O 1
ATOM 554 N N . GLY A 1 75 ? 15.017 -11.481 -23.949 1.00 53.06 75 GLY A N 1
ATOM 555 C CA . GLY A 1 75 ? 15.994 -12.333 -23.267 1.00 53.06 75 GLY A CA 1
ATOM 556 C C . GLY A 1 75 ? 15.580 -12.989 -21.947 1.00 53.06 75 GLY A C 1
ATOM 557 O O . GLY A 1 75 ? 14.504 -12.783 -21.407 1.00 53.06 75 GLY A O 1
ATOM 558 N N . ARG A 1 76 ? 16.469 -13.844 -21.421 1.00 59.94 76 ARG A N 1
ATOM 559 C CA . ARG A 1 76 ? 16.487 -14.243 -19.998 1.00 59.94 76 ARG A CA 1
ATOM 560 C C . ARG A 1 76 ? 17.791 -13.719 -19.403 1.00 59.94 76 ARG A C 1
ATOM 562 O O . ARG A 1 76 ? 18.755 -14.493 -19.372 1.00 59.94 76 ARG A O 1
ATOM 569 N N . PRO A 1 77 ? 17.855 -12.430 -19.045 1.00 60.03 77 PRO A N 1
ATOM 570 C CA . PRO A 1 77 ? 19.068 -11.849 -18.500 1.00 60.03 77 PRO A CA 1
ATOM 571 C C . PRO A 1 77 ? 19.385 -12.468 -17.135 1.00 60.03 77 PRO A C 1
ATOM 573 O O . PRO A 1 77 ? 18.491 -12.780 -16.339 1.00 60.03 77 PRO A O 1
ATOM 576 N N . THR A 1 78 ? 20.678 -12.668 -16.893 1.00 62.56 78 THR A N 1
ATOM 577 C CA . THR A 1 78 ? 21.217 -13.055 -15.588 1.00 62.56 78 THR A CA 1
ATOM 578 C C . THR A 1 78 ? 22.345 -12.109 -15.209 1.00 62.56 78 THR A C 1
ATOM 580 O O . THR A 1 78 ? 23.431 -12.225 -15.771 1.00 62.56 78 THR A O 1
ATOM 583 N N . GLY A 1 79 ? 22.118 -11.165 -14.296 1.00 70.38 79 GLY A N 1
ATOM 584 C CA . GLY A 1 79 ? 23.145 -10.167 -13.980 1.00 70.38 79 GLY A CA 1
ATOM 585 C C . GLY A 1 79 ? 22.628 -8.857 -13.399 1.00 70.38 79 GLY A C 1
ATOM 586 O O . GLY A 1 79 ? 21.524 -8.815 -12.860 1.00 70.38 79 GLY A O 1
ATOM 587 N N . THR A 1 80 ? 23.444 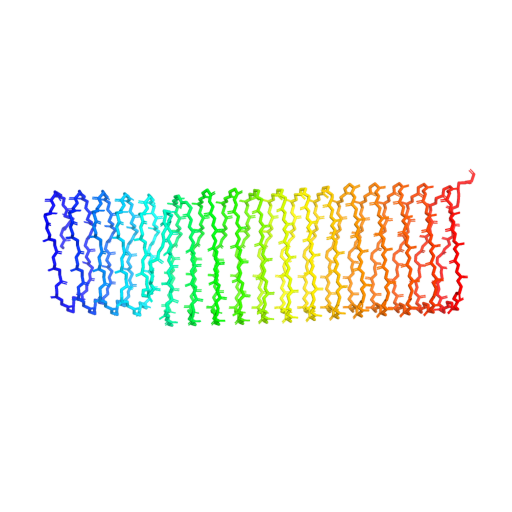-7.810 -13.493 1.00 68.44 80 THR A N 1
ATOM 588 C CA . THR A 1 80 ? 23.150 -6.477 -12.951 1.00 68.44 80 THR A CA 1
ATOM 589 C C . THR A 1 80 ? 22.900 -5.500 -14.094 1.00 68.44 80 THR A C 1
ATOM 591 O O . THR A 1 80 ? 23.760 -5.353 -14.953 1.00 68.44 80 THR A O 1
ATOM 594 N N . MET A 1 81 ? 21.757 -4.824 -14.118 1.00 72.44 81 MET A N 1
ATOM 595 C CA . MET A 1 81 ? 21.491 -3.689 -15.004 1.00 72.44 81 MET A CA 1
ATOM 596 C C . MET A 1 81 ? 21.634 -2.390 -14.214 1.00 72.44 81 MET A C 1
ATOM 598 O O . MET A 1 81 ? 21.179 -2.322 -13.077 1.00 72.44 81 MET A O 1
ATOM 602 N N . GLY A 1 82 ? 22.294 -1.390 -14.795 1.00 71.06 82 GLY A N 1
ATOM 603 C CA . GLY A 1 82 ? 22.439 -0.057 -14.218 1.00 71.06 82 GLY A CA 1
ATOM 604 C C . GLY A 1 82 ? 21.159 0.773 -14.312 1.00 71.06 82 GLY A C 1
ATOM 605 O O . GLY A 1 82 ? 20.151 0.332 -14.863 1.00 71.06 82 GLY A O 1
ATOM 606 N N . ASP A 1 83 ? 21.220 1.984 -13.765 1.00 75.25 83 ASP A N 1
ATOM 607 C CA . ASP A 1 83 ? 20.074 2.891 -13.689 1.00 75.25 83 ASP A CA 1
ATOM 608 C C . ASP A 1 83 ? 19.654 3.413 -15.069 1.00 75.25 83 ASP A C 1
ATOM 610 O O . ASP A 1 83 ? 20.486 3.588 -15.967 1.00 75.25 83 ASP A O 1
ATOM 614 N N . ARG A 1 84 ? 18.360 3.697 -15.231 1.00 73.06 84 ARG A N 1
ATOM 615 C CA . ARG A 1 84 ? 17.795 4.269 -16.460 1.00 73.06 84 ARG A CA 1
ATOM 616 C C . ARG A 1 84 ? 17.189 5.649 -16.170 1.00 73.06 84 ARG A C 1
ATOM 618 O O . ARG A 1 84 ? 16.380 5.788 -15.257 1.00 73.06 84 ARG A O 1
ATOM 625 N N . GLN A 1 85 ? 17.581 6.670 -16.936 1.00 69.25 85 GLN A N 1
ATOM 626 C CA . GLN A 1 85 ? 17.099 8.053 -16.799 1.00 69.25 85 GLN A CA 1
ATOM 627 C C . GLN A 1 85 ? 16.643 8.656 -18.137 1.00 69.25 85 GLN A C 1
ATOM 629 O O . GLN A 1 85 ? 17.425 8.709 -19.090 1.00 69.25 85 GLN A O 1
ATOM 634 N N . GLY A 1 86 ? 15.427 9.206 -18.171 1.00 65.50 86 GLY A N 1
ATOM 635 C CA . GLY A 1 86 ? 14.883 9.950 -19.313 1.00 65.50 86 GLY A CA 1
ATOM 636 C C . GLY A 1 86 ? 13.536 9.411 -19.806 1.00 65.50 86 GLY A C 1
ATOM 637 O O . GLY A 1 86 ? 13.046 8.432 -19.258 1.00 65.50 86 GLY A O 1
ATOM 638 N N . PRO A 1 87 ? 12.898 10.074 -20.787 1.00 60.50 87 PRO A N 1
ATOM 639 C CA . PRO A 1 87 ? 11.626 9.617 -21.338 1.00 60.50 87 PRO A CA 1
ATOM 640 C C . PRO A 1 87 ? 11.818 8.461 -22.328 1.00 60.50 87 PRO A C 1
ATOM 642 O O . PRO A 1 87 ? 12.555 8.611 -23.308 1.00 60.50 87 PRO A O 1
ATOM 645 N N . TRP A 1 88 ? 11.106 7.350 -22.120 1.00 62.12 88 TRP A N 1
ATOM 646 C CA . TRP A 1 88 ? 11.004 6.250 -23.091 1.00 62.12 88 TRP A CA 1
ATOM 647 C C . TRP A 1 88 ? 9.569 6.189 -23.641 1.00 62.12 88 TRP A C 1
ATOM 649 O O . TRP A 1 88 ? 8.601 6.252 -22.891 1.00 62.12 88 TRP A O 1
ATOM 659 N N . GLU A 1 89 ? 9.370 6.065 -24.956 1.00 54.16 89 GLU A N 1
ATOM 660 C CA . GLU A 1 89 ? 7.997 5.943 -25.480 1.00 54.16 89 GLU A CA 1
ATOM 661 C C . GLU A 1 89 ? 7.446 4.520 -25.339 1.00 54.16 89 GLU A C 1
ATOM 663 O O . GLU A 1 89 ? 6.230 4.330 -25.258 1.00 54.16 89 GLU A O 1
ATOM 668 N N . THR A 1 90 ? 8.304 3.492 -25.329 1.00 52.94 90 THR A N 1
ATOM 669 C CA . THR A 1 90 ? 7.898 2.101 -25.096 1.00 52.94 90 THR A CA 1
ATOM 670 C C . THR A 1 90 ? 9.094 1.176 -24.804 1.00 52.94 90 THR A C 1
ATOM 672 O O . THR A 1 90 ? 9.899 0.929 -25.699 1.00 52.94 90 THR A O 1
ATOM 675 N N . ASP A 1 91 ? 9.133 0.548 -23.631 1.00 54.38 91 ASP A N 1
ATOM 676 C CA . ASP A 1 91 ? 10.039 -0.566 -23.286 1.00 54.38 91 ASP A CA 1
ATOM 677 C C . ASP A 1 91 ? 9.237 -1.906 -23.289 1.00 54.38 91 ASP A C 1
ATOM 679 O O . ASP A 1 91 ? 8.021 -1.898 -23.072 1.00 54.38 91 ASP A O 1
ATOM 683 N N . ARG A 1 92 ? 9.795 -3.037 -23.773 1.00 54.72 92 ARG A N 1
ATOM 684 C CA . ARG A 1 92 ? 9.014 -4.284 -24.051 1.00 54.72 92 ARG A CA 1
ATOM 685 C C . ARG A 1 92 ? 9.785 -5.601 -23.882 1.00 54.72 92 ARG A C 1
ATOM 687 O O . ARG A 1 92 ? 10.346 -6.106 -24.862 1.00 54.72 92 ARG A O 1
ATOM 694 N N . ASP A 1 93 ? 9.476 -6.336 -22.813 1.00 51.72 93 ASP A N 1
ATOM 695 C CA . ASP A 1 93 ? 10.004 -7.694 -22.572 1.00 51.72 93 ASP A CA 1
ATOM 696 C C . ASP A 1 93 ? 8.969 -8.816 -22.864 1.00 51.72 93 ASP A C 1
ATOM 698 O O . ASP A 1 93 ? 8.504 -9.615 -22.053 1.00 51.72 93 ASP A O 1
ATOM 702 N N . GLN A 1 94 ? 8.627 -8.917 -24.153 1.00 39.41 94 GLN A N 1
ATOM 703 C CA . GLN A 1 94 ? 7.778 -9.952 -24.779 1.00 39.41 94 GLN A CA 1
ATOM 704 C C . GLN A 1 94 ? 6.286 -10.020 -24.382 1.00 39.41 94 GLN A C 1
ATOM 706 O O . GLN A 1 94 ? 5.826 -11.031 -23.862 1.00 39.41 94 GLN A O 1
ATOM 711 N N . GLY A 1 95 ? 5.464 -9.081 -24.883 1.00 32.56 95 GLY A N 1
ATOM 712 C CA . GLY A 1 95 ? 4.116 -9.449 -25.368 1.00 32.56 95 GLY A CA 1
ATOM 713 C C . GLY A 1 95 ? 2.972 -8.439 -25.226 1.00 32.56 95 GLY A C 1
ATOM 714 O O . GLY A 1 95 ? 2.067 -8.610 -24.413 1.00 32.56 95 GLY A O 1
ATOM 715 N N . GLY A 1 96 ? 2.904 -7.451 -26.123 1.00 27.42 96 GLY A N 1
ATOM 716 C CA . GLY A 1 96 ? 1.640 -6.837 -26.559 1.00 27.42 96 GLY A CA 1
ATOM 717 C C . GLY A 1 96 ? 1.600 -5.304 -26.539 1.00 27.42 96 GLY A C 1
ATOM 718 O O . GLY A 1 96 ? 2.327 -4.641 -25.813 1.00 27.42 96 GLY A O 1
ATOM 719 N N . ARG A 1 97 ? 0.738 -4.739 -27.390 1.00 32.12 97 ARG A N 1
ATOM 720 C CA . ARG A 1 97 ? 0.585 -3.290 -27.629 1.00 32.12 97 ARG A CA 1
ATOM 721 C C . ARG A 1 97 ? -0.282 -2.622 -26.551 1.00 32.12 97 ARG A C 1
ATOM 723 O O . ARG A 1 97 ? -1.148 -3.313 -26.011 1.00 32.12 97 ARG A O 1
ATOM 730 N N . GLN A 1 98 ? -0.060 -1.329 -26.265 1.00 28.77 98 GLN A N 1
ATOM 731 C CA . GLN A 1 98 ? -1.072 -0.256 -26.085 1.00 28.77 98 GLN A CA 1
ATOM 732 C C . GLN A 1 98 ? -0.505 1.013 -25.403 1.00 28.77 98 GLN A C 1
ATOM 734 O O . GLN A 1 98 ? 0.111 0.875 -24.357 1.00 28.77 98 GLN A O 1
ATOM 739 N N . GLY A 1 99 ? -0.885 2.190 -25.934 1.00 34.38 99 GLY A N 1
ATOM 740 C CA . GLY A 1 99 ? -1.056 3.477 -25.223 1.00 34.38 99 GLY A CA 1
ATOM 741 C C . GLY A 1 99 ? 0.174 4.393 -25.062 1.00 34.38 99 GLY A C 1
ATOM 742 O O . GLY A 1 99 ? 1.282 3.881 -25.089 1.00 34.38 99 GLY A O 1
ATOM 743 N N . PRO A 1 100 ? -0.016 5.725 -24.906 1.00 30.95 100 PRO A N 1
ATOM 744 C CA . PRO A 1 100 ? 1.053 6.656 -24.531 1.00 30.95 100 PRO A CA 1
ATOM 745 C C . PRO A 1 100 ? 1.407 6.488 -23.039 1.00 30.95 100 PRO A C 1
ATOM 747 O O . PRO A 1 100 ? 0.517 6.586 -22.192 1.00 30.95 100 PRO A O 1
ATOM 750 N N . GLY A 1 101 ? 2.679 6.207 -22.741 1.00 47.81 101 GLY A N 1
ATOM 751 C CA . GLY A 1 101 ? 3.228 5.922 -21.404 1.00 47.81 101 GLY A CA 1
ATOM 752 C C . GLY A 1 101 ? 4.239 4.764 -21.434 1.00 47.81 101 GLY A C 1
ATOM 753 O O . GLY A 1 101 ? 4.130 3.879 -22.285 1.00 47.81 101 GLY A O 1
ATOM 754 N N . GLU A 1 102 ? 5.208 4.765 -20.519 1.00 55.72 102 GLU A N 1
ATOM 755 C CA . GLU A 1 102 ? 6.225 3.712 -20.386 1.00 55.72 102 GLU A CA 1
ATOM 756 C C . GLU A 1 102 ? 5.548 2.427 -19.888 1.00 55.72 102 GLU A C 1
ATOM 758 O O . GLU A 1 102 ? 4.779 2.474 -18.930 1.00 55.72 102 GLU A O 1
ATOM 763 N N . ALA A 1 103 ? 5.734 1.280 -20.553 1.00 54.25 103 ALA A N 1
ATOM 764 C CA . ALA A 1 103 ? 4.981 0.069 -20.214 1.00 54.25 103 ALA A CA 1
ATOM 765 C C . ALA A 1 103 ? 5.781 -1.226 -20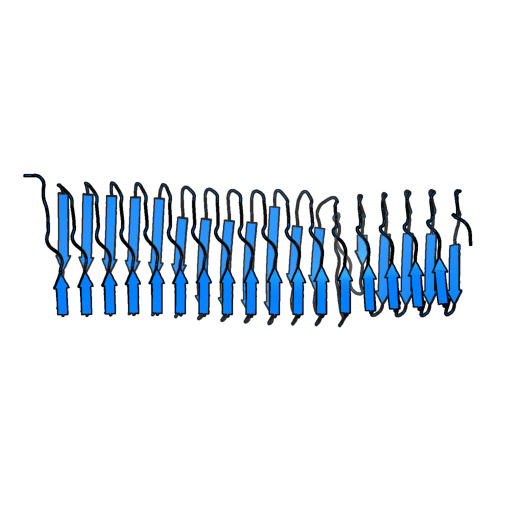.386 1.00 54.25 103 ALA A C 1
ATOM 767 O O . ALA A 1 103 ? 5.668 -1.876 -21.432 1.00 54.25 103 ALA A O 1
ATOM 768 N N . ASP A 1 104 ? 6.472 -1.659 -19.330 1.00 60.03 104 ASP A N 1
ATOM 769 C CA . ASP A 1 104 ? 7.181 -2.935 -19.325 1.00 60.03 104 ASP A CA 1
ATOM 770 C C . ASP A 1 104 ? 6.221 -4.107 -19.139 1.00 60.03 104 ASP A C 1
ATOM 772 O O . ASP A 1 104 ? 5.230 -4.077 -18.403 1.00 60.03 104 ASP A O 1
ATOM 776 N N . ARG A 1 105 ? 6.492 -5.196 -19.850 1.00 59.19 105 ARG A N 1
ATOM 777 C CA . ARG A 1 105 ? 5.821 -6.474 -19.612 1.00 59.19 105 ARG A CA 1
ATOM 778 C C . ARG A 1 105 ? 6.870 -7.529 -19.578 1.00 59.19 105 ARG A C 1
ATOM 780 O O . ARG A 1 105 ? 7.605 -7.605 -20.547 1.00 59.19 105 ARG A O 1
ATOM 787 N N . ASP A 1 106 ? 6.848 -8.360 -18.552 1.00 60.62 106 ASP A N 1
ATOM 788 C CA . ASP A 1 106 ? 7.891 -9.339 -18.345 1.00 60.62 106 ASP A CA 1
ATOM 789 C C . ASP A 1 106 ? 7.292 -10.750 -18.255 1.00 60.62 106 ASP A C 1
ATOM 791 O O . ASP A 1 106 ? 6.547 -11.136 -17.338 1.00 60.62 106 ASP A O 1
ATOM 795 N N . HIS A 1 107 ? 7.587 -11.558 -19.273 1.00 57.50 107 HIS A N 1
ATOM 796 C CA . HIS A 1 107 ? 7.082 -12.922 -19.416 1.00 57.50 107 HIS A CA 1
ATOM 797 C C . HIS A 1 107 ? 8.223 -13.936 -19.245 1.00 57.50 107 HIS A C 1
ATOM 799 O O . HIS A 1 107 ? 8.640 -14.614 -20.187 1.00 57.50 107 HIS A O 1
ATOM 805 N N . GLY A 1 108 ? 8.748 -14.080 -18.020 1.00 60.25 108 GLY A N 1
ATOM 806 C CA . GLY A 1 108 ? 9.960 -14.879 -17.821 1.00 60.25 108 GLY A CA 1
ATOM 807 C C . GLY A 1 108 ? 10.274 -15.382 -16.411 1.00 60.25 108 GLY A C 1
ATOM 808 O O . GLY A 1 108 ? 9.461 -15.393 -15.488 1.00 60.25 108 GLY A O 1
ATOM 809 N N . ARG A 1 109 ? 11.504 -15.887 -16.271 1.00 64.62 109 ARG A N 1
ATOM 810 C CA . ARG A 1 109 ? 12.173 -16.135 -14.982 1.00 64.62 109 ARG A CA 1
ATOM 811 C C . ARG A 1 109 ? 13.532 -15.426 -14.999 1.00 64.62 109 ARG A C 1
ATOM 813 O O . ARG A 1 109 ? 14.547 -16.127 -15.048 1.00 64.62 109 ARG A O 1
ATOM 820 N N . PRO A 1 110 ? 13.563 -14.089 -15.122 1.00 65.12 110 PRO A N 1
ATOM 821 C CA . PRO A 1 110 ? 14.818 -13.357 -15.040 1.00 65.12 110 PRO A CA 1
ATOM 822 C C . PRO A 1 110 ? 15.406 -13.512 -13.634 1.00 65.12 110 PRO A C 1
ATOM 824 O O . PRO A 1 110 ? 14.681 -13.762 -12.661 1.00 65.12 110 PRO A O 1
ATOM 827 N N . THR A 1 111 ? 16.731 -13.432 -13.526 1.00 68.56 111 THR A N 1
ATOM 828 C CA . THR A 1 111 ? 17.403 -13.434 -12.224 1.00 68.56 111 THR A CA 1
ATOM 829 C C . THR A 1 111 ? 18.478 -12.369 -12.186 1.00 68.56 111 THR A C 1
ATOM 831 O O . THR A 1 111 ? 19.422 -12.454 -12.960 1.00 68.56 111 THR A O 1
ATOM 834 N N . GLY A 1 112 ? 18.377 -11.374 -11.309 1.00 73.56 112 GLY A N 1
ATOM 835 C CA . GLY A 1 112 ? 19.341 -10.278 -11.359 1.00 73.56 112 GLY A CA 1
ATOM 836 C C . GLY A 1 112 ? 19.044 -9.091 -10.462 1.00 73.56 112 GLY A C 1
ATOM 837 O O . GLY A 1 112 ? 18.108 -9.112 -9.668 1.00 73.56 112 GLY A O 1
ATOM 838 N N . ILE A 1 113 ? 19.875 -8.066 -10.598 1.00 72.19 113 ILE A N 1
ATOM 839 C CA . ILE A 1 113 ? 19.707 -6.766 -9.953 1.00 72.19 113 ILE A CA 1
ATOM 840 C C . ILE A 1 113 ? 19.411 -5.761 -11.064 1.00 72.19 113 ILE A C 1
ATOM 842 O O . ILE A 1 113 ? 20.200 -5.638 -11.990 1.00 72.19 113 ILE A O 1
ATOM 846 N N . MET A 1 114 ? 18.288 -5.066 -11.001 1.00 72.25 114 MET A N 1
ATOM 847 C CA . MET A 1 114 ? 17.983 -3.934 -11.868 1.00 72.25 114 MET A CA 1
ATOM 848 C C . MET A 1 114 ? 18.200 -2.649 -11.078 1.00 72.25 114 MET A C 1
ATOM 850 O O . MET A 1 114 ? 17.770 -2.574 -9.927 1.00 72.25 114 MET A O 1
ATOM 854 N N . GLY A 1 115 ? 18.871 -1.672 -11.680 1.00 69.31 115 GLY A N 1
ATOM 855 C CA . GLY A 1 115 ? 19.026 -0.326 -11.141 1.00 69.31 115 GLY A CA 1
ATOM 856 C C . GLY A 1 115 ? 17.693 0.409 -11.023 1.00 69.31 115 GLY A C 1
ATOM 857 O O . GLY A 1 115 ? 16.630 -0.124 -11.355 1.00 69.31 115 GLY A O 1
ATOM 858 N N . GLY A 1 116 ? 17.753 1.630 -10.506 1.00 72.62 116 GLY A N 1
ATOM 859 C CA . GLY A 1 116 ? 16.595 2.504 -10.406 1.00 72.62 116 GLY A CA 1
ATOM 860 C C . GLY A 1 116 ? 16.172 3.089 -11.753 1.00 72.62 116 GLY A C 1
ATOM 861 O O . GLY A 1 116 ? 16.943 3.100 -12.719 1.00 72.62 116 GLY A O 1
ATOM 862 N N . ARG A 1 117 ? 14.937 3.593 -11.813 1.00 71.81 117 ARG A N 1
ATOM 863 C CA . ARG A 1 117 ? 14.393 4.295 -12.985 1.00 71.81 117 ARG A CA 1
ATOM 864 C C . ARG A 1 117 ? 13.898 5.693 -12.610 1.00 71.81 117 ARG A C 1
ATOM 866 O O . ARG A 1 117 ? 13.359 5.898 -11.526 1.00 71.81 117 ARG A O 1
ATOM 873 N N . GLN A 1 118 ? 14.122 6.664 -13.494 1.00 68.56 118 GLN A N 1
ATOM 874 C CA . GLN A 1 118 ? 13.581 8.023 -13.380 1.00 68.56 118 GLN A CA 1
ATOM 875 C C . GLN A 1 118 ? 13.020 8.470 -14.737 1.00 68.56 118 GLN A C 1
ATOM 877 O O . GLN A 1 118 ? 13.786 8.576 -15.703 1.00 68.56 118 GLN A O 1
ATOM 882 N N . GLY A 1 119 ? 11.716 8.760 -14.815 1.00 65.56 119 GLY A N 1
ATOM 883 C CA . GLY A 1 119 ? 11.047 9.043 -16.092 1.00 65.56 119 GLY A CA 1
ATOM 884 C C . GLY A 1 119 ? 9.569 9.460 -15.986 1.00 65.56 119 GLY A C 1
ATOM 885 O O . GLY A 1 119 ? 9.021 9.568 -14.886 1.00 65.56 119 GLY A O 1
ATOM 886 N N . PRO A 1 120 ? 8.911 9.796 -17.115 1.00 58.28 120 PRO A N 1
ATOM 887 C CA . PRO A 1 120 ? 7.456 9.940 -17.197 1.00 58.28 120 PRO A CA 1
ATOM 888 C C . PRO A 1 120 ? 6.733 8.615 -16.884 1.00 58.28 120 PRO A C 1
ATOM 890 O O . PRO A 1 120 ? 7.344 7.565 -16.807 1.00 58.28 120 PRO A O 1
ATOM 893 N N . GLY A 1 121 ? 5.416 8.670 -16.649 1.00 60.81 121 GLY A N 1
ATOM 894 C CA . GLY A 1 121 ? 4.695 7.593 -15.958 1.00 60.81 121 GLY A CA 1
ATOM 895 C C . GLY A 1 121 ? 4.870 6.170 -16.521 1.00 60.81 121 GLY A C 1
ATOM 896 O O . GLY A 1 121 ? 4.779 5.959 -17.734 1.00 60.81 121 GLY A O 1
ATOM 897 N N . GLU A 1 122 ? 5.040 5.216 -15.600 1.00 64.62 122 GLU A N 1
ATOM 898 C CA . GLU A 1 122 ? 5.411 3.812 -15.808 1.00 64.62 122 GLU A CA 1
ATOM 899 C C . GLU A 1 122 ? 4.233 2.849 -15.571 1.00 64.62 122 GLU A C 1
ATOM 901 O O . GLU A 1 122 ? 3.388 3.052 -14.693 1.00 64.62 122 GLU A O 1
ATOM 906 N N . ALA A 1 123 ? 4.182 1.749 -16.322 1.00 65.44 123 ALA A N 1
ATOM 907 C CA . ALA A 1 123 ? 3.184 0.701 -16.160 1.00 65.44 123 ALA A CA 1
ATOM 908 C C . ALA A 1 123 ? 3.750 -0.705 -16.403 1.00 65.44 123 ALA A C 1
ATOM 910 O O . ALA A 1 123 ? 3.686 -1.221 -17.522 1.00 65.44 123 ALA A O 1
ATOM 911 N N . ASP A 1 124 ? 4.162 -1.382 -15.336 1.00 68.62 124 ASP A N 1
ATOM 912 C CA . ASP A 1 124 ? 4.772 -2.705 -15.431 1.00 68.62 124 ASP A CA 1
ATOM 913 C C . ASP A 1 124 ? 3.760 -3.837 -15.293 1.00 68.62 124 ASP A C 1
ATOM 915 O O . ASP A 1 124 ? 2.756 -3.751 -14.573 1.00 68.62 124 ASP A O 1
ATOM 919 N N . ARG A 1 125 ? 4.011 -4.948 -15.991 1.00 66.69 125 ARG A N 1
ATOM 920 C CA . ARG A 1 125 ? 3.234 -6.181 -15.831 1.00 66.69 125 ARG A CA 1
ATOM 921 C C . ARG A 1 125 ? 4.113 -7.417 -15.847 1.00 66.69 125 ARG A C 1
ATOM 923 O O . ARG A 1 125 ? 4.529 -7.859 -16.918 1.00 66.69 125 ARG A O 1
ATOM 930 N N . ASP A 1 126 ? 4.225 -8.077 -14.702 1.00 66.56 126 ASP A N 1
ATOM 931 C CA . ASP A 1 126 ? 4.956 -9.334 -14.606 1.00 66.56 126 ASP A CA 1
ATOM 932 C C . ASP A 1 126 ? 4.008 -10.526 -14.586 1.00 66.56 126 ASP A C 1
ATOM 934 O O . ASP A 1 126 ? 3.187 -10.710 -13.686 1.00 66.56 126 ASP A O 1
ATOM 938 N N . HIS A 1 127 ? 4.171 -11.434 -15.542 1.00 65.25 127 HIS A N 1
ATOM 939 C CA . HIS A 1 127 ? 3.435 -12.705 -15.573 1.00 65.25 127 HIS A CA 1
ATOM 940 C C . HIS A 1 127 ? 4.325 -13.905 -15.189 1.00 65.25 127 HIS A C 1
ATOM 942 O O . HIS A 1 127 ? 3.959 -15.067 -15.390 1.00 65.25 127 HIS A O 1
ATOM 948 N N . GLY A 1 128 ? 5.517 -13.630 -14.648 1.00 67.75 128 GLY A N 1
ATOM 949 C CA . GLY A 1 128 ? 6.610 -14.584 -14.488 1.00 67.75 128 GLY A CA 1
ATOM 950 C C . GLY A 1 128 ? 6.920 -15.061 -13.063 1.00 67.75 128 GLY A C 1
ATOM 951 O O . GLY A 1 128 ? 6.122 -14.991 -12.125 1.00 67.75 128 GLY A O 1
ATOM 952 N N . ARG A 1 129 ? 8.132 -15.603 -12.903 1.00 72.88 129 ARG A N 1
ATOM 953 C CA . ARG A 1 129 ? 8.763 -15.852 -11.593 1.00 72.88 129 ARG A CA 1
ATOM 954 C C . ARG A 1 129 ? 10.145 -15.205 -11.569 1.00 72.88 129 ARG A C 1
ATOM 956 O O . ARG A 1 129 ? 11.137 -15.941 -11.609 1.00 72.88 129 ARG A O 1
ATOM 963 N N . PRO A 1 130 ? 10.213 -13.867 -11.618 1.00 71.81 130 PRO A N 1
ATOM 964 C CA . PRO A 1 130 ? 11.482 -13.173 -11.505 1.00 71.81 130 PRO A CA 1
ATOM 965 C C . PRO A 1 130 ? 12.084 -13.434 -10.121 1.00 71.81 130 PRO A C 1
ATOM 967 O O . PRO A 1 130 ? 11.364 -13.647 -9.140 1.00 71.81 130 PRO A O 1
ATOM 970 N N . THR A 1 131 ? 13.410 -13.483 -10.044 1.00 77.44 131 THR A N 1
ATOM 971 C CA . THR A 1 131 ? 14.129 -13.561 -8.770 1.00 77.44 131 THR A CA 1
ATOM 972 C C . THR A 1 131 ? 15.201 -12.490 -8.714 1.00 77.44 131 THR A C 1
ATOM 974 O O . THR A 1 131 ? 16.144 -12.561 -9.490 1.00 77.44 131 THR A O 1
ATOM 977 N N . GLY A 1 132 ? 15.107 -11.494 -7.841 1.00 77.75 132 GLY A N 1
ATOM 978 C CA . GLY A 1 132 ? 16.072 -10.402 -7.937 1.00 77.75 132 GLY A CA 1
ATOM 979 C C . GLY A 1 132 ? 15.822 -9.183 -7.076 1.00 77.75 132 GLY A C 1
ATOM 980 O O . GLY A 1 132 ? 14.918 -9.169 -6.248 1.00 77.75 132 GLY A O 1
ATOM 981 N N . THR A 1 133 ? 16.635 -8.160 -7.304 1.00 77.44 133 THR A N 1
ATOM 982 C CA . THR A 1 133 ? 16.481 -6.842 -6.687 1.00 77.44 133 THR A CA 1
ATOM 983 C C . THR A 1 133 ? 16.142 -5.831 -7.773 1.00 77.44 133 THR A C 1
ATOM 985 O O . THR A 1 133 ? 16.841 -5.778 -8.773 1.00 77.44 133 THR A O 1
ATOM 988 N N . MET A 1 134 ? 15.093 -5.039 -7.602 1.00 77.50 134 MET A N 1
ATOM 989 C CA . MET A 1 134 ? 14.810 -3.850 -8.410 1.00 77.50 134 MET A CA 1
ATOM 990 C C . MET A 1 134 ? 15.152 -2.611 -7.588 1.00 77.50 134 MET A C 1
ATOM 992 O O . MET A 1 134 ? 14.823 -2.579 -6.403 1.00 77.50 134 MET A O 1
ATOM 996 N N . GLY A 1 135 ? 15.804 -1.626 -8.201 1.00 76.69 135 GLY A N 1
ATOM 997 C CA . GLY A 1 135 ? 16.096 -0.332 -7.595 1.00 76.69 135 GLY A CA 1
ATOM 998 C C . GLY A 1 135 ? 14.854 0.542 -7.424 1.00 76.69 135 GLY A C 1
ATOM 999 O O . GLY A 1 135 ? 13.729 0.120 -7.709 1.00 76.69 135 GLY A O 1
ATOM 1000 N N . ASP A 1 136 ? 15.081 1.753 -6.927 1.00 81.44 136 ASP A N 1
ATOM 1001 C CA . ASP A 1 136 ? 14.031 2.736 -6.658 1.00 81.44 136 ASP A CA 1
ATOM 1002 C C . ASP A 1 136 ? 13.489 3.358 -7.951 1.00 81.44 136 ASP A C 1
ATOM 1004 O O . ASP A 1 136 ? 14.186 3.412 -8.969 1.00 81.44 136 ASP A O 1
ATOM 1008 N N . ARG A 1 137 ? 12.253 3.853 -7.911 1.00 79.25 137 ARG A N 1
ATOM 1009 C CA . ARG A 1 137 ? 11.602 4.504 -9.055 1.00 79.25 137 ARG A CA 1
ATOM 1010 C C . ARG A 1 137 ? 11.062 5.876 -8.696 1.00 79.25 137 ARG A C 1
ATOM 1012 O O . ARG A 1 137 ? 10.672 6.110 -7.551 1.00 79.25 137 ARG A O 1
ATOM 1019 N N . GLN A 1 138 ? 11.122 6.793 -9.658 1.00 77.88 138 GLN A N 1
ATOM 1020 C CA . GLN A 1 138 ? 10.609 8.151 -9.506 1.00 77.88 138 GLN A CA 1
ATOM 1021 C C . GLN A 1 138 ? 9.919 8.613 -10.792 1.00 77.88 138 GLN A C 1
ATOM 1023 O O . GLN A 1 138 ? 10.558 8.679 -11.847 1.00 77.88 138 GLN A O 1
ATOM 1028 N N . GLY A 1 139 ? 8.648 9.012 -10.697 1.00 73.38 139 GLY A N 1
ATOM 1029 C CA . GLY A 1 139 ? 7.886 9.477 -11.855 1.00 73.38 139 GLY A CA 1
ATOM 1030 C C . GLY A 1 139 ? 6.490 10.027 -11.534 1.00 73.38 139 GLY A C 1
ATOM 1031 O O . GLY A 1 139 ? 5.982 9.878 -10.427 1.00 73.38 139 GLY A O 1
ATOM 1032 N N . PRO A 1 140 ? 5.821 10.690 -12.497 1.00 65.81 140 PRO A N 1
ATOM 1033 C CA . PRO A 1 140 ? 4.505 11.305 -12.312 1.00 65.81 140 PRO A CA 1
ATOM 1034 C C . PRO A 1 140 ? 3.335 10.300 -12.242 1.00 65.81 140 PRO A C 1
ATOM 1036 O O . PRO A 1 140 ? 2.187 10.718 -12.093 1.00 65.81 140 PRO A O 1
ATOM 1039 N N . GLY A 1 141 ? 3.586 8.997 -12.361 1.00 71.06 141 GLY A N 1
ATOM 1040 C CA . GLY A 1 141 ? 2.569 7.967 -12.166 1.00 71.06 141 GLY A CA 1
ATOM 1041 C C . GLY A 1 141 ? 3.124 6.566 -12.385 1.00 71.06 141 GLY A C 1
ATOM 1042 O O . GLY A 1 141 ? 3.784 6.341 -13.388 1.00 71.06 141 GLY A O 1
ATOM 1043 N N . GLU A 1 142 ? 2.842 5.628 -11.486 1.00 71.12 142 GLU A N 1
ATOM 1044 C CA . GLU A 1 142 ? 3.370 4.261 -11.546 1.00 71.12 142 GLU A CA 1
ATOM 1045 C C . GLU A 1 142 ? 2.238 3.234 -11.401 1.00 71.12 142 GLU A C 1
ATOM 1047 O O . GLU A 1 142 ? 1.350 3.371 -10.554 1.00 71.12 142 GLU A O 1
ATOM 1052 N N . ALA A 1 143 ? 2.226 2.204 -12.250 1.00 74.44 143 ALA A N 1
ATOM 1053 C CA . ALA A 1 143 ? 1.186 1.182 -12.238 1.00 74.44 143 ALA A CA 1
ATOM 1054 C C . ALA A 1 143 ? 1.725 -0.241 -12.442 1.00 74.44 143 ALA A C 1
ATOM 1056 O O . ALA A 1 143 ? 1.798 -0.721 -13.573 1.00 74.44 143 ALA A O 1
ATOM 1057 N N . ASP A 1 144 ? 1.965 -0.968 -11.354 1.00 74.38 144 ASP A N 1
ATOM 1058 C CA . ASP A 1 144 ? 2.415 -2.360 -11.408 1.00 74.38 144 ASP A CA 1
ATOM 1059 C C . ASP A 1 144 ? 1.253 -3.358 -11.447 1.00 74.38 144 ASP A C 1
ATOM 1061 O O . ASP A 1 144 ? 0.231 -3.218 -10.760 1.00 74.38 144 ASP A O 1
ATOM 1065 N N . ARG A 1 145 ? 1.422 -4.449 -12.202 1.00 73.81 145 ARG A N 1
ATOM 1066 C CA . ARG A 1 145 ? 0.551 -5.625 -12.102 1.00 73.81 145 ARG A CA 1
ATOM 1067 C C . ARG A 1 145 ? 1.319 -6.940 -12.146 1.00 73.81 145 ARG A C 1
ATOM 1069 O O . ARG A 1 145 ? 1.634 -7.426 -13.230 1.00 73.81 145 ARG A O 1
ATOM 1076 N N . ASP A 1 146 ? 1.417 -7.627 -11.015 1.00 71.88 146 ASP A N 1
ATOM 1077 C CA . ASP A 1 146 ? 2.132 -8.901 -10.935 1.00 71.88 146 ASP A CA 1
ATOM 1078 C C . ASP A 1 146 ? 1.152 -10.078 -10.855 1.00 71.88 146 ASP A C 1
ATOM 1080 O O . ASP A 1 146 ? 0.387 -10.219 -9.911 1.00 71.88 146 ASP A O 1
ATOM 1084 N N . HIS A 1 147 ? 1.164 -10.975 -11.839 1.00 72.81 147 HIS A N 1
ATOM 1085 C CA . HIS A 1 147 ? 0.309 -12.177 -11.896 1.00 72.81 147 HIS A CA 1
ATOM 1086 C C . HIS A 1 147 ? 1.093 -13.466 -11.584 1.00 72.81 147 HIS A C 1
ATOM 1088 O O . HIS A 1 147 ? 0.749 -14.566 -12.028 1.00 72.81 147 HIS A O 1
ATOM 1094 N N . GLY A 1 148 ? 2.215 -13.321 -10.879 1.00 73.94 148 GLY A N 1
ATOM 1095 C CA . GLY A 1 148 ? 3.276 -14.316 -10.821 1.00 73.94 148 GLY A CA 1
ATOM 1096 C C . GLY A 1 148 ? 3.642 -14.810 -9.424 1.00 73.94 148 GLY A C 1
ATOM 1097 O O . GLY A 1 148 ? 2.875 -14.776 -8.457 1.00 73.94 148 GLY A O 1
ATOM 1098 N N . ARG A 1 149 ? 4.867 -15.329 -9.327 1.00 79.62 149 ARG A N 1
ATOM 1099 C CA . ARG A 1 149 ? 5.527 -15.622 -8.044 1.00 79.62 149 ARG A CA 1
ATOM 1100 C C . ARG A 1 149 ? 6.912 -14.990 -8.034 1.00 79.62 149 ARG A C 1
ATOM 1102 O O . ARG A 1 149 ? 7.893 -15.736 -8.115 1.00 79.62 149 ARG A O 1
ATOM 1109 N N . PRO A 1 150 ? 6.987 -13.651 -8.044 1.00 76.56 150 PRO A N 1
ATOM 1110 C CA . PRO A 1 150 ? 8.260 -12.967 -7.923 1.00 76.56 150 PRO A CA 1
ATOM 1111 C C . PRO A 1 150 ? 8.880 -13.286 -6.558 1.00 76.56 150 PRO A C 1
ATOM 1113 O O . PRO A 1 150 ? 8.172 -13.498 -5.569 1.00 76.56 150 PRO A O 1
ATOM 1116 N N . THR A 1 151 ? 10.204 -13.381 -6.509 1.00 82.88 151 THR A N 1
ATOM 1117 C CA . THR A 1 151 ? 10.951 -13.526 -5.257 1.00 82.88 151 THR A CA 1
ATOM 1118 C C . THR A 1 151 ? 12.059 -12.493 -5.202 1.00 82.88 151 THR A C 1
ATOM 1120 O O . THR A 1 151 ? 12.935 -12.527 -6.055 1.00 82.88 151 THR A O 1
ATOM 1123 N N . GLY A 1 152 ? 12.066 -11.571 -4.245 1.00 83.94 152 GLY A N 1
ATOM 1124 C CA . GLY A 1 152 ? 13.068 -10.513 -4.327 1.00 83.94 152 GLY A CA 1
ATOM 1125 C C . GLY A 1 152 ? 12.841 -9.274 -3.491 1.00 83.94 152 GLY A C 1
ATOM 1126 O O . GLY A 1 152 ? 11.979 -9.243 -2.621 1.00 83.94 152 GLY A O 1
ATOM 1127 N N . THR A 1 153 ? 13.621 -8.246 -3.795 1.00 82.44 153 THR A N 1
ATOM 1128 C CA . THR A 1 153 ? 13.493 -6.919 -3.195 1.00 82.44 153 THR A CA 1
ATOM 1129 C C . THR A 1 153 ? 13.112 -5.923 -4.283 1.00 82.44 153 THR A C 1
ATOM 1131 O O . THR A 1 153 ? 13.776 -5.868 -5.308 1.00 82.44 153 THR A O 1
ATOM 1134 N N . ARG A 1 154 ? 12.058 -5.136 -4.095 1.00 82.56 154 ARG A N 1
ATOM 1135 C CA . ARG A 1 154 ? 11.731 -3.984 -4.946 1.00 82.56 154 ARG A CA 1
ATOM 1136 C C . ARG A 1 154 ? 12.046 -2.720 -4.151 1.00 82.56 154 ARG A C 1
ATOM 1138 O O . ARG A 1 154 ? 11.705 -2.670 -2.970 1.00 82.56 154 ARG A O 1
ATOM 1145 N N . GLY A 1 155 ? 12.721 -1.758 -4.770 1.00 81.44 155 GLY A N 1
ATOM 1146 C CA . GLY A 1 155 ? 13.043 -0.461 -4.185 1.00 81.44 155 GLY A CA 1
ATOM 1147 C C . GLY A 1 155 ? 11.802 0.357 -3.837 1.00 81.44 155 GLY A C 1
ATOM 1148 O O . GLY A 1 155 ? 10.665 -0.088 -4.025 1.00 81.44 155 GLY A O 1
ATOM 1149 N N . GLY A 1 156 ? 12.034 1.532 -3.267 1.00 83.56 156 GLY A N 1
ATOM 1150 C CA . GLY A 1 156 ? 10.994 2.510 -2.998 1.00 83.56 156 GLY A CA 1
ATOM 1151 C C . GLY A 1 156 ? 10.506 3.209 -4.263 1.00 83.56 156 GLY A C 1
ATOM 1152 O O . GLY A 1 156 ? 11.144 3.151 -5.316 1.00 83.56 156 GLY A O 1
ATOM 1153 N N . ARG A 1 157 ? 9.357 3.862 -4.144 1.00 84.31 157 ARG A N 1
ATOM 1154 C CA . ARG A 1 157 ? 8.700 4.589 -5.232 1.00 84.31 157 ARG A CA 1
ATOM 1155 C C . ARG A 1 157 ? 8.379 6.011 -4.786 1.00 84.31 157 ARG A C 1
ATOM 1157 O O . ARG A 1 157 ? 8.140 6.246 -3.598 1.00 84.31 157 ARG A O 1
ATOM 1164 N N . GLN A 1 158 ? 8.485 6.964 -5.707 1.00 82.44 158 GLN A N 1
ATOM 1165 C CA . GLN A 1 158 ? 8.127 8.358 -5.458 1.00 82.44 158 GLN A CA 1
ATOM 1166 C C . GLN A 1 158 ? 7.351 8.918 -6.645 1.00 82.44 158 GLN A C 1
ATOM 1168 O O . GLN A 1 158 ? 7.901 9.083 -7.738 1.00 82.44 158 GLN A O 1
ATOM 1173 N N . GLY A 1 159 ? 6.093 9.282 -6.419 1.00 79.88 159 GLY A N 1
ATOM 1174 C CA . GLY A 1 159 ? 5.242 9.799 -7.477 1.00 79.88 159 GLY A CA 1
ATOM 1175 C C . GLY A 1 159 ? 3.873 10.262 -6.990 1.00 79.88 159 GLY A C 1
ATOM 1176 O O . GLY A 1 159 ? 3.421 9.883 -5.919 1.00 79.88 159 GLY A O 1
ATOM 1177 N N . PRO A 1 160 ? 3.173 11.104 -7.764 1.00 76.62 160 PRO A N 1
ATOM 1178 C CA . PRO A 1 160 ? 1.878 11.638 -7.383 1.00 76.62 160 PRO A CA 1
ATOM 1179 C C . PRO A 1 160 ? 0.702 10.682 -7.607 1.00 76.62 160 PRO A C 1
ATOM 1181 O O . PRO A 1 160 ? -0.423 11.079 -7.314 1.00 76.62 160 PRO A O 1
ATOM 1184 N N . TRP A 1 161 ? 0.936 9.499 -8.185 1.00 78.44 161 TRP A N 1
ATOM 1185 C CA . TRP A 1 161 ? -0.060 8.440 -8.346 1.00 78.44 161 TRP A CA 1
ATOM 1186 C C . TRP A 1 161 ? 0.633 7.084 -8.406 1.00 78.44 161 TRP A C 1
ATOM 1188 O O . TRP A 1 161 ? 1.441 6.851 -9.303 1.00 78.44 161 TRP A O 1
ATOM 1198 N N . GLU A 1 162 ? 0.256 6.159 -7.529 1.00 80.06 162 GLU A N 1
ATOM 1199 C CA . GLU A 1 162 ? 0.781 4.793 -7.545 1.00 80.06 162 GLU A CA 1
ATOM 1200 C C . GLU A 1 162 ? -0.366 3.778 -7.497 1.00 80.06 162 GLU A C 1
ATOM 1202 O O . GLU A 1 162 ? -1.350 3.930 -6.770 1.00 80.06 162 GLU A O 1
ATOM 1207 N N . THR A 1 163 ? -0.301 2.732 -8.317 1.00 81.56 163 THR A N 1
ATOM 1208 C CA . THR A 1 163 ? -1.296 1.657 -8.292 1.00 81.56 163 THR A CA 1
ATOM 1209 C C . THR A 1 163 ? -0.660 0.300 -8.498 1.00 81.56 163 THR A C 1
ATOM 1211 O O . THR A 1 163 ? -0.292 -0.050 -9.617 1.00 81.56 163 THR A O 1
ATOM 1214 N N . ASP A 1 164 ? -0.719 -0.538 -7.472 1.00 79.69 164 ASP A N 1
ATOM 1215 C CA . ASP A 1 164 ? -0.176 -1.887 -7.538 1.00 79.69 164 ASP A CA 1
ATOM 1216 C C . ASP A 1 164 ? -1.289 -2.930 -7.485 1.00 79.69 164 ASP A C 1
ATOM 1218 O O . ASP A 1 164 ? -2.262 -2.827 -6.728 1.00 79.69 164 ASP A O 1
ATOM 1222 N N . ARG A 1 165 ? -1.181 -3.953 -8.338 1.00 81.25 165 ARG A N 1
ATOM 1223 C CA . ARG A 1 165 ? -2.118 -5.081 -8.344 1.00 81.25 165 ARG A CA 1
ATOM 1224 C C . ARG A 1 165 ? -1.402 -6.409 -8.404 1.00 81.25 165 ARG A C 1
ATOM 1226 O O . ARG A 1 165 ? -0.988 -6.843 -9.478 1.00 81.25 165 ARG A O 1
ATOM 1233 N N . ASP A 1 166 ? -1.448 -7.129 -7.300 1.00 76.31 166 ASP A N 1
ATOM 1234 C CA . ASP A 1 166 ? -0.784 -8.413 -7.172 1.00 76.31 166 ASP A CA 1
ATOM 1235 C C . ASP A 1 166 ? -1.828 -9.536 -7.197 1.00 76.31 166 ASP A C 1
ATOM 1237 O O . ASP A 1 166 ? -2.768 -9.584 -6.412 1.00 76.31 166 ASP A O 1
ATOM 1241 N N . HIS A 1 167 ? -1.698 -10.438 -8.164 1.00 76.50 167 HIS A N 1
ATOM 1242 C CA . HIS A 1 167 ? -2.521 -11.629 -8.357 1.00 76.50 167 HIS A CA 1
ATOM 1243 C C . HIS A 1 167 ? -1.605 -12.849 -8.300 1.00 76.50 167 HIS A C 1
ATOM 1245 O O . HIS A 1 167 ? -1.267 -13.457 -9.320 1.00 76.50 167 HIS A O 1
ATOM 1251 N N . GLY A 1 168 ? -1.128 -13.200 -7.106 1.00 77.12 168 GLY A N 1
ATOM 1252 C CA . GLY A 1 168 ? -0.067 -14.192 -7.029 1.00 77.12 168 GLY A CA 1
ATOM 1253 C C . GLY A 1 168 ? 0.401 -14.582 -5.639 1.00 77.12 168 GLY A C 1
ATOM 1254 O O . GLY A 1 168 ? -0.337 -14.580 -4.653 1.00 77.12 168 GLY A O 1
ATOM 1255 N N . ARG A 1 169 ? 1.655 -15.033 -5.591 1.00 83.12 169 ARG A N 1
ATOM 1256 C CA . ARG A 1 169 ? 2.362 -15.333 -4.338 1.00 83.12 169 ARG A CA 1
ATOM 1257 C C . ARG A 1 169 ? 3.749 -14.710 -4.378 1.00 83.12 169 ARG A C 1
ATOM 1259 O O . ARG A 1 169 ? 4.722 -15.460 -4.515 1.00 83.12 169 ARG A O 1
ATOM 1266 N N . PRO A 1 170 ? 3.833 -13.371 -4.368 1.00 80.56 170 PRO A N 1
ATOM 1267 C CA . PRO A 1 170 ? 5.114 -12.701 -4.259 1.00 80.56 170 PRO A CA 1
ATOM 1268 C C . PRO A 1 170 ? 5.764 -13.069 -2.920 1.00 80.56 170 PRO A C 1
ATOM 1270 O O . PRO A 1 170 ? 5.081 -13.286 -1.917 1.00 80.56 170 PRO A O 1
ATOM 1273 N N . THR A 1 171 ? 7.085 -13.207 -2.907 1.00 86.06 171 THR A N 1
ATOM 1274 C CA . THR A 1 171 ? 7.854 -13.415 -1.677 1.00 86.06 171 THR A CA 1
ATOM 1275 C C . THR A 1 171 ? 8.998 -12.422 -1.621 1.00 86.06 171 THR A C 1
ATOM 1277 O O . THR A 1 171 ? 9.853 -12.463 -2.497 1.00 86.06 171 THR A O 1
ATOM 1280 N N . GLY A 1 172 ? 9.056 -11.530 -0.636 1.00 86.44 172 GLY A N 1
ATOM 1281 C CA . GLY A 1 172 ? 10.094 -10.508 -0.703 1.00 86.44 172 GLY A CA 1
ATOM 1282 C C . GLY A 1 172 ? 9.918 -9.270 0.147 1.00 86.44 172 GLY A C 1
ATOM 1283 O O . GLY A 1 172 ? 9.090 -9.226 1.049 1.00 86.44 172 GLY A O 1
ATOM 1284 N N . THR A 1 173 ? 10.707 -8.256 -0.184 1.00 86.44 173 THR A N 1
ATOM 1285 C CA . THR A 1 173 ? 10.643 -6.933 0.434 1.00 86.44 173 THR A CA 1
ATOM 1286 C C . THR A 1 173 ? 10.257 -5.904 -0.621 1.00 86.44 173 THR A C 1
ATOM 1288 O O . THR A 1 173 ? 10.862 -5.870 -1.685 1.00 86.44 173 THR A O 1
ATOM 1291 N N . ARG A 1 174 ? 9.270 -5.055 -0.347 1.00 85.56 174 ARG A N 1
ATOM 1292 C CA . ARG A 1 174 ? 8.939 -3.879 -1.163 1.00 85.56 174 ARG A CA 1
ATOM 1293 C C . ARG A 1 174 ? 9.340 -2.637 -0.372 1.00 85.56 174 ARG A C 1
ATOM 1295 O O . ARG A 1 174 ? 9.052 -2.577 0.822 1.00 85.56 174 ARG A O 1
ATOM 1302 N N . GLY A 1 175 ? 10.032 -1.695 -1.003 1.00 84.75 175 GLY A N 1
ATOM 1303 C CA . GLY A 1 175 ? 10.414 -0.420 -0.405 1.00 84.75 175 GLY A CA 1
ATOM 1304 C C . GLY A 1 175 ? 9.203 0.441 -0.047 1.00 84.75 175 GLY A C 1
ATOM 1305 O O . GLY A 1 175 ? 8.058 0.061 -0.293 1.00 84.75 175 GLY A O 1
ATOM 1306 N N . GLY A 1 176 ? 9.469 1.581 0.589 1.00 86.44 176 GLY A N 1
ATOM 1307 C CA . GLY A 1 176 ? 8.424 2.547 0.922 1.00 86.44 176 GLY A CA 1
ATOM 1308 C C . GLY A 1 176 ? 7.959 3.349 -0.290 1.00 86.44 176 GLY A C 1
ATOM 1309 O O . GLY A 1 176 ? 8.636 3.372 -1.318 1.00 86.44 176 GLY A O 1
ATOM 1310 N N . ARG A 1 177 ? 6.818 4.015 -0.148 1.00 87.44 177 ARG A N 1
ATOM 1311 C CA . ARG A 1 177 ? 6.218 4.853 -1.190 1.00 87.44 177 ARG A CA 1
ATOM 1312 C C . ARG A 1 177 ? 6.009 6.268 -0.683 1.00 87.44 177 ARG A C 1
ATOM 1314 O O . ARG A 1 177 ? 5.807 6.464 0.520 1.00 87.44 177 ARG A O 1
ATOM 1321 N N . GLN A 1 178 ? 6.141 7.242 -1.575 1.00 85.56 178 GLN A N 1
ATOM 1322 C CA . GLN A 1 178 ? 5.948 8.649 -1.247 1.00 85.56 178 GLN A CA 1
ATOM 1323 C C . GLN A 1 178 ? 5.170 9.368 -2.345 1.00 85.56 178 GLN A C 1
ATOM 1325 O O . GLN A 1 178 ? 5.660 9.538 -3.462 1.00 85.56 178 GLN A O 1
ATOM 1330 N N . GLY A 1 179 ? 4.016 9.908 -1.968 1.00 83.44 179 GLY A N 1
ATOM 1331 C CA . GLY A 1 179 ? 3.247 10.853 -2.758 1.00 83.44 179 GLY A CA 1
ATOM 1332 C C . GLY A 1 179 ? 1.736 10.643 -2.656 1.00 83.44 179 GLY A C 1
ATOM 1333 O O . GLY A 1 179 ? 1.257 9.745 -1.971 1.00 83.44 179 GLY A O 1
ATOM 1334 N N . PRO A 1 180 ? 0.942 11.544 -3.253 1.00 81.81 180 PRO A N 1
ATOM 1335 C CA . PRO A 1 180 ? -0.508 11.405 -3.266 1.00 81.81 180 PRO A CA 1
ATOM 1336 C C . PRO A 1 180 ? -0.983 10.158 -4.028 1.00 81.81 180 PRO A C 1
ATOM 1338 O O . PRO A 1 180 ? -0.348 9.704 -4.971 1.00 81.81 180 PRO A O 1
ATOM 1341 N N . GLY A 1 181 ? -2.168 9.660 -3.671 1.00 80.69 181 GLY A N 1
ATOM 1342 C CA . GLY A 1 181 ? -2.950 8.774 -4.530 1.00 80.69 181 GLY A CA 1
ATOM 1343 C C . GLY A 1 181 ? -2.370 7.375 -4.711 1.00 80.69 181 GLY A C 1
ATOM 1344 O O . GLY A 1 181 ? -2.151 6.940 -5.845 1.00 80.69 181 GLY A O 1
ATOM 1345 N N . GLU A 1 182 ? -2.190 6.655 -3.608 1.00 82.50 182 GLU A N 1
ATOM 1346 C CA . GLU A 1 182 ? -1.741 5.265 -3.616 1.00 82.50 182 GLU A CA 1
ATOM 1347 C C . GLU A 1 182 ? -2.924 4.290 -3.556 1.00 82.50 182 GLU A C 1
ATOM 1349 O O . GLU A 1 182 ? -3.842 4.427 -2.742 1.00 82.50 182 GLU A O 1
ATOM 1354 N N . ALA A 1 183 ? -2.915 3.269 -4.413 1.00 84.06 183 ALA A N 1
ATOM 1355 C CA . ALA A 1 183 ? -3.941 2.235 -4.404 1.00 84.06 183 ALA A CA 1
ATOM 1356 C C . ALA A 1 183 ? -3.365 0.836 -4.624 1.00 84.06 183 ALA A C 1
ATOM 1358 O O . ALA A 1 183 ? -3.092 0.440 -5.760 1.00 84.06 183 ALA A O 1
ATOM 1359 N N . ASP A 1 184 ? -3.336 0.033 -3.565 1.00 83.06 184 ASP A N 1
ATOM 1360 C CA . ASP A 1 184 ? -2.860 -1.344 -3.631 1.00 83.06 184 ASP A CA 1
ATOM 1361 C C . ASP A 1 184 ? -4.019 -2.341 -3.617 1.00 83.06 184 ASP A C 1
ATOM 1363 O O . ASP A 1 184 ? -5.021 -2.207 -2.902 1.00 83.06 184 ASP A O 1
ATOM 1367 N N . ARG A 1 185 ? -3.907 -3.375 -4.455 1.00 83.38 185 ARG A N 1
ATOM 1368 C CA . ARG A 1 185 ? -4.840 -4.504 -4.457 1.00 83.38 185 ARG A CA 1
ATOM 1369 C C . ARG A 1 185 ? -4.102 -5.820 -4.515 1.00 83.38 185 ARG A C 1
ATOM 1371 O O . ARG A 1 185 ? -3.528 -6.147 -5.550 1.00 83.38 185 ARG A O 1
ATOM 1378 N N . ASP A 1 186 ? -4.247 -6.625 -3.476 1.00 78.69 186 ASP A N 1
ATOM 1379 C CA . ASP A 1 186 ? -3.725 -7.986 -3.457 1.00 78.69 186 ASP A CA 1
ATOM 1380 C C . ASP A 1 186 ? -4.866 -9.003 -3.545 1.00 78.69 186 ASP A C 1
ATOM 1382 O O . ASP A 1 186 ? -5.883 -8.913 -2.859 1.00 78.69 186 ASP A O 1
ATOM 1386 N N . HIS A 1 187 ? -4.714 -9.948 -4.463 1.00 78.94 187 HIS A N 1
ATOM 1387 C CA . HIS A 1 187 ? -5.563 -11.115 -4.643 1.00 78.94 187 HIS A CA 1
ATOM 1388 C C . HIS A 1 187 ? -4.665 -12.351 -4.598 1.00 78.94 187 HIS A C 1
ATOM 1390 O O . HIS A 1 187 ? -4.362 -12.978 -5.623 1.00 78.94 187 HIS A O 1
ATOM 1396 N N . GLY A 1 188 ? -4.186 -12.694 -3.403 1.00 79.50 188 GLY A N 1
ATOM 1397 C CA . GLY A 1 188 ? -3.067 -13.615 -3.319 1.00 79.50 188 GLY A CA 1
ATOM 1398 C C . GLY A 1 188 ? -2.676 -14.100 -1.933 1.00 79.50 188 GLY A C 1
ATOM 1399 O O . GLY A 1 188 ? -3.451 -14.167 -0.975 1.00 79.50 188 GLY A O 1
ATOM 1400 N N . ARG A 1 189 ? -1.439 -14.590 -1.876 1.00 84.12 189 ARG A N 1
ATOM 1401 C CA . ARG A 1 189 ? -0.751 -14.963 -0.635 1.00 84.12 189 ARG A CA 1
ATOM 1402 C C . ARG A 1 189 ? 0.661 -14.404 -0.681 1.00 84.12 189 ARG A C 1
ATOM 1404 O O . ARG A 1 189 ? 1.595 -15.194 -0.874 1.00 84.12 189 ARG A O 1
ATOM 1411 N N . PRO A 1 190 ? 0.809 -13.075 -0.613 1.00 82.19 190 PRO A N 1
ATOM 1412 C CA . PRO A 1 190 ? 2.122 -12.472 -0.519 1.00 82.19 190 PRO A CA 1
ATOM 1413 C C . PRO A 1 190 ? 2.785 -12.933 0.781 1.00 82.19 190 PRO A C 1
ATOM 1415 O O . PRO A 1 190 ? 2.124 -13.228 1.783 1.00 82.19 190 PRO A O 1
ATOM 1418 N N . THR A 1 191 ? 4.105 -13.042 0.770 1.00 87.38 191 THR A N 1
ATOM 1419 C CA . THR A 1 191 ? 4.883 -13.276 1.985 1.00 87.38 191 THR A CA 1
ATOM 1420 C C . THR A 1 191 ? 6.042 -12.306 2.029 1.00 87.38 191 THR A C 1
ATOM 1422 O O . THR A 1 191 ? 6.877 -12.346 1.133 1.00 87.38 191 THR A O 1
ATOM 1425 N N . GLY A 1 192 ? 6.128 -11.430 3.024 1.00 87.44 192 GLY A N 1
ATOM 1426 C CA . GLY A 1 192 ? 7.173 -10.419 2.943 1.00 87.44 192 GLY A CA 1
ATOM 1427 C C . GLY A 1 192 ? 7.064 -9.214 3.848 1.00 87.44 192 GLY A C 1
ATOM 1428 O O . GLY A 1 192 ? 6.247 -9.167 4.761 1.00 87.44 192 GLY A O 1
ATOM 1429 N N . THR A 1 193 ? 7.903 -8.233 3.544 1.00 87.44 193 THR A N 1
ATOM 1430 C CA . THR A 1 193 ? 7.910 -6.930 4.200 1.00 87.44 193 THR A CA 1
ATOM 1431 C C . THR A 1 193 ? 7.552 -5.857 3.184 1.00 87.44 193 THR A C 1
ATOM 1433 O O . THR A 1 193 ? 8.140 -5.803 2.110 1.00 87.44 193 THR A O 1
ATOM 1436 N N . MET A 1 194 ? 6.607 -4.994 3.513 1.00 85.50 194 MET A N 1
ATOM 1437 C CA . MET A 1 194 ? 6.290 -3.796 2.747 1.00 85.50 194 MET A CA 1
ATOM 1438 C C . MET A 1 194 ? 6.751 -2.583 3.550 1.00 85.50 194 MET A C 1
ATOM 1440 O O . MET A 1 194 ? 6.500 -2.518 4.753 1.00 85.50 194 MET A O 1
ATOM 1444 N N . GLY A 1 195 ? 7.457 -1.656 2.907 1.00 85.62 195 GLY A N 1
ATOM 1445 C CA . GLY A 1 195 ? 7.869 -0.393 3.507 1.00 85.62 195 GLY A CA 1
ATOM 1446 C C . GLY A 1 195 ? 6.678 0.486 3.889 1.00 85.62 195 GLY A C 1
ATOM 1447 O O . GLY A 1 195 ? 5.528 0.164 3.594 1.00 85.62 195 GLY A O 1
ATOM 1448 N N . GLY A 1 196 ? 6.967 1.584 4.586 1.00 87.19 196 GLY A N 1
ATOM 1449 C CA . GLY A 1 196 ? 5.946 2.567 4.936 1.00 87.19 196 GLY A CA 1
ATOM 1450 C C . GLY A 1 196 ? 5.497 3.400 3.739 1.00 87.19 196 GLY A C 1
ATOM 1451 O O . GLY A 1 196 ? 6.182 3.442 2.713 1.00 87.19 196 GLY A O 1
ATOM 1452 N N . ARG A 1 197 ? 4.359 4.066 3.894 1.00 89.00 197 ARG A N 1
ATOM 1453 C CA . ARG A 1 197 ? 3.769 4.949 2.884 1.00 89.00 197 ARG A CA 1
ATOM 1454 C C . ARG A 1 197 ? 3.607 6.348 3.443 1.00 89.00 197 ARG A C 1
ATOM 1456 O O . ARG A 1 197 ? 3.419 6.518 4.651 1.00 89.00 197 ARG A O 1
ATOM 1463 N N . GLN A 1 198 ? 3.762 7.339 2.577 1.00 87.38 198 GLN A N 1
ATOM 1464 C CA . GLN A 1 198 ? 3.661 8.736 2.959 1.00 87.38 198 GLN A CA 1
ATOM 1465 C C . GLN A 1 198 ? 2.944 9.530 1.873 1.00 87.38 198 GLN A C 1
ATOM 1467 O O . GLN A 1 198 ? 3.522 9.840 0.832 1.00 87.38 198 GLN A O 1
ATOM 1472 N N . GLY A 1 199 ? 1.721 9.959 2.159 1.00 85.75 199 GLY A N 1
ATOM 1473 C CA . GLY A 1 199 ? 0.979 10.853 1.289 1.00 85.75 199 GLY A CA 1
ATOM 1474 C C . GLY A 1 199 ? -0.531 10.780 1.489 1.00 85.75 199 GLY A C 1
ATOM 1475 O O . GLY A 1 199 ? -1.047 9.933 2.209 1.00 85.75 199 GLY A O 1
ATOM 1476 N N . PRO A 1 200 ? -1.281 11.721 0.900 1.00 84.94 200 PRO A N 1
ATOM 1477 C CA . PRO A 1 200 ? -2.731 11.723 0.999 1.00 84.94 200 PRO A CA 1
ATOM 1478 C C . PRO A 1 200 ? -3.378 10.684 0.069 1.00 84.94 200 PRO A C 1
ATOM 1480 O O . PRO A 1 200 ? -2.976 10.535 -1.084 1.00 84.94 200 PRO A O 1
ATOM 1483 N N . GLY A 1 201 ? -4.487 10.089 0.510 1.00 83.75 201 GLY A N 1
ATOM 1484 C CA . GLY A 1 201 ? -5.364 9.280 -0.339 1.00 83.75 201 GLY A CA 1
ATOM 1485 C C . GLY A 1 201 ? -4.850 7.868 -0.595 1.00 83.75 201 GLY A C 1
ATOM 1486 O O . GLY A 1 201 ? -4.788 7.446 -1.749 1.00 83.75 201 GLY A O 1
ATOM 1487 N N . GLU A 1 202 ? -4.515 7.151 0.474 1.00 84.62 202 GLU A N 1
ATOM 1488 C CA . GLU A 1 202 ? -4.114 5.748 0.418 1.00 84.62 202 GLU A CA 1
ATOM 1489 C C . GLU A 1 202 ? -5.332 4.818 0.500 1.00 84.62 202 GLU A C 1
ATOM 1491 O O . GLU A 1 202 ? -6.233 4.994 1.327 1.00 84.62 202 GLU A O 1
ATOM 1496 N N . ALA A 1 203 ? -5.376 3.798 -0.355 1.00 85.88 203 ALA A N 1
ATOM 1497 C CA . ALA A 1 203 ? -6.436 2.801 -0.315 1.00 85.88 203 ALA A CA 1
ATOM 1498 C C . ALA A 1 203 ? -5.928 1.391 -0.611 1.00 85.88 203 ALA A C 1
ATOM 1500 O O . ALA A 1 203 ? -5.718 1.034 -1.776 1.00 85.88 203 ALA A O 1
ATOM 1501 N N . ASP A 1 204 ? -5.906 0.543 0.413 1.00 84.19 204 ASP A N 1
ATOM 1502 C CA . ASP A 1 204 ? -5.524 -0.853 0.261 1.00 84.19 204 ASP A CA 1
ATOM 1503 C C . ASP A 1 204 ? -6.740 -1.777 0.259 1.00 84.19 204 ASP A C 1
ATOM 1505 O O . ASP A 1 204 ? -7.736 -1.608 0.978 1.00 84.19 204 ASP A O 1
ATOM 1509 N N . ARG A 1 205 ? -6.679 -2.795 -0.602 1.00 84.38 205 ARG A N 1
ATOM 1510 C CA . ARG A 1 205 ? -7.642 -3.896 -0.598 1.00 84.38 205 ARG A CA 1
ATOM 1511 C C . ARG A 1 205 ? -6.934 -5.228 -0.694 1.00 84.38 205 ARG A C 1
ATOM 1513 O O . ARG A 1 205 ? -6.348 -5.535 -1.728 1.00 84.38 205 ARG A O 1
ATOM 1520 N N . ASP A 1 206 ? -7.116 -6.062 0.312 1.00 80.25 206 ASP A N 1
ATOM 1521 C CA . ASP A 1 206 ? -6.599 -7.422 0.311 1.00 80.25 206 ASP A CA 1
ATOM 1522 C C . ASP A 1 206 ? -7.737 -8.444 0.262 1.00 80.25 206 ASP A C 1
ATOM 1524 O O . ASP A 1 206 ? -8.732 -8.362 0.981 1.00 80.25 206 ASP A O 1
ATOM 1528 N N . HIS A 1 207 ? -7.602 -9.391 -0.657 1.00 80.19 207 HIS A N 1
ATOM 1529 C CA . HIS A 1 207 ? -8.482 -10.535 -0.836 1.00 80.19 207 HIS A CA 1
ATOM 1530 C C . HIS A 1 207 ? -7.619 -11.793 -0.794 1.00 80.19 207 HIS A C 1
ATOM 1532 O O . HIS A 1 207 ? -7.356 -12.436 -1.819 1.00 80.19 207 HIS A O 1
ATOM 1538 N N . GLY A 1 208 ? -7.132 -12.141 0.397 1.00 80.50 208 GLY A N 1
ATOM 1539 C CA . GLY A 1 208 ? -6.025 -13.077 0.460 1.00 80.50 208 GLY A CA 1
ATOM 1540 C C . GLY A 1 208 ? -5.680 -13.652 1.822 1.00 80.50 208 GLY A C 1
ATOM 1541 O O . GLY A 1 208 ? -6.474 -13.750 2.762 1.00 80.50 208 GLY A O 1
ATOM 1542 N N . ARG A 1 209 ? -4.460 -14.183 1.867 1.00 84.62 209 ARG A N 1
ATOM 1543 C CA . ARG A 1 209 ? -3.789 -14.611 3.099 1.00 84.62 209 ARG A CA 1
ATOM 1544 C C . ARG A 1 209 ? -2.353 -14.116 3.068 1.00 84.62 209 ARG A C 1
ATOM 1546 O O . ARG A 1 209 ? -1.453 -14.943 2.874 1.00 84.62 209 ARG A O 1
ATOM 1553 N N . PRO A 1 210 ? -2.143 -12.799 3.158 1.00 83.00 210 PRO A N 1
ATOM 1554 C CA . PRO A 1 210 ? -0.810 -12.252 3.235 1.00 83.00 210 PRO A CA 1
ATOM 1555 C C . PRO A 1 210 ? -0.160 -12.714 4.532 1.00 83.00 210 PRO A C 1
ATOM 1557 O O . PRO A 1 210 ? -0.821 -12.968 5.544 1.00 83.00 210 PRO A O 1
ATOM 1560 N N . THR A 1 211 ? 1.153 -12.876 4.497 1.00 88.00 211 THR A N 1
ATOM 1561 C CA . THR A 1 211 ? 1.941 -13.140 5.696 1.00 88.00 211 THR A CA 1
ATOM 1562 C C . THR A 1 211 ? 3.120 -12.193 5.729 1.00 88.00 211 THR A C 1
ATOM 1564 O O . THR A 1 211 ? 3.948 -12.248 4.826 1.00 88.00 211 THR A O 1
ATOM 1567 N N . GLY A 1 212 ? 3.232 -11.320 6.724 1.00 87.56 212 GLY A N 1
ATOM 1568 C CA . GLY A 1 212 ? 4.299 -10.334 6.638 1.00 87.56 212 GLY A CA 1
ATOM 1569 C C . GLY A 1 212 ? 4.252 -9.162 7.588 1.00 87.56 212 GLY A C 1
ATOM 1570 O O . GLY A 1 212 ? 3.461 -9.124 8.525 1.00 87.56 212 GLY A O 1
ATOM 1571 N N . THR A 1 213 ? 5.115 -8.200 7.298 1.00 87.56 213 THR A N 1
ATOM 1572 C CA . THR A 1 213 ? 5.174 -6.920 7.994 1.00 87.56 213 THR A CA 1
ATOM 1573 C C . THR A 1 213 ? 4.851 -5.809 7.011 1.00 87.56 213 THR A C 1
ATOM 1575 O O . THR A 1 213 ? 5.457 -5.737 5.947 1.00 87.56 213 THR A O 1
ATOM 1578 N N . MET A 1 214 ? 3.920 -4.936 7.356 1.00 86.12 214 MET A N 1
ATOM 1579 C CA . MET A 1 214 ? 3.643 -3.705 6.629 1.00 86.12 214 MET A CA 1
ATOM 1580 C C . MET A 1 214 ? 4.145 -2.533 7.468 1.00 86.12 214 MET A C 1
ATOM 1582 O O . MET A 1 214 ? 3.891 -2.492 8.671 1.00 86.12 214 MET A O 1
ATOM 1586 N N . GLY A 1 215 ? 4.896 -1.620 6.855 1.00 85.94 215 GLY A N 1
ATOM 1587 C CA . GLY A 1 215 ? 5.353 -0.391 7.493 1.00 85.94 215 GLY A CA 1
ATOM 1588 C C . GLY A 1 215 ? 4.193 0.525 7.883 1.00 85.94 215 GLY A C 1
ATOM 1589 O O . GLY A 1 215 ? 3.035 0.249 7.576 1.00 85.94 215 GLY A O 1
ATOM 1590 N N . GLY A 1 216 ? 4.518 1.605 8.591 1.00 87.38 216 GLY A N 1
ATOM 1591 C CA . GLY A 1 216 ? 3.527 2.610 8.966 1.00 87.38 216 GLY A CA 1
ATOM 1592 C C . GLY A 1 216 ? 3.050 3.448 7.781 1.00 87.38 216 GLY A C 1
ATOM 1593 O O . GLY A 1 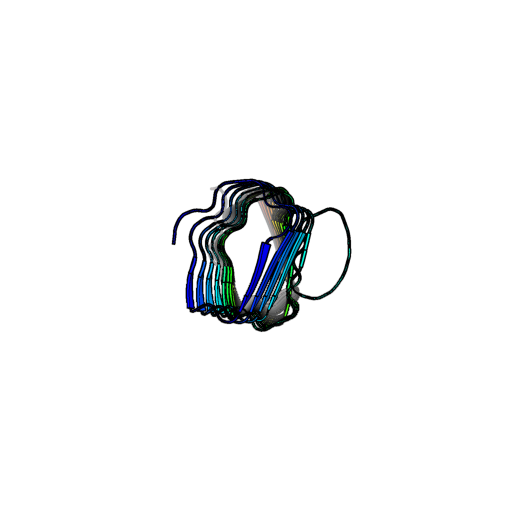216 ? 3.705 3.483 6.734 1.00 87.38 216 GLY A O 1
ATOM 1594 N N . ARG A 1 217 ? 1.923 4.126 7.969 1.00 88.69 217 ARG A N 1
ATOM 1595 C CA . ARG A 1 217 ? 1.320 5.039 6.991 1.00 88.69 217 ARG A CA 1
ATOM 1596 C C . ARG A 1 217 ? 1.249 6.442 7.563 1.00 88.69 217 ARG A C 1
ATOM 1598 O O . ARG A 1 217 ? 1.048 6.616 8.768 1.00 88.69 217 ARG A O 1
ATOM 1605 N N . GLN A 1 218 ? 1.483 7.433 6.714 1.00 87.56 218 GLN A N 1
ATOM 1606 C CA . GLN A 1 218 ? 1.413 8.830 7.104 1.00 87.56 218 GLN A CA 1
ATOM 1607 C C . GLN A 1 218 ? 0.724 9.660 6.025 1.00 87.56 218 GLN A C 1
ATOM 1609 O O . GLN A 1 218 ? 1.340 10.041 5.029 1.00 87.56 218 GLN A O 1
ATOM 1614 N N . GLY A 1 219 ? -0.516 10.058 6.280 1.00 85.38 219 GLY A N 1
ATOM 1615 C CA . GLY A 1 219 ? -1.211 11.033 5.457 1.00 85.38 219 GLY A CA 1
ATOM 1616 C C . GLY A 1 219 ? -2.722 11.034 5.658 1.00 85.38 219 GLY A C 1
ATOM 1617 O O . GLY A 1 219 ? -3.285 10.194 6.349 1.00 85.38 219 GLY A O 1
ATOM 1618 N N . PRO A 1 220 ? -3.427 12.032 5.109 1.00 84.25 220 PRO A N 1
ATOM 1619 C CA . PRO A 1 220 ? -4.874 12.099 5.228 1.00 84.25 220 PRO A CA 1
ATOM 1620 C C . PRO A 1 220 ? -5.574 11.102 4.291 1.00 84.25 220 PRO A C 1
ATOM 1622 O O . PRO A 1 220 ? -5.175 10.935 3.138 1.00 84.25 220 PRO A O 1
ATOM 1625 N N . GLY A 1 221 ? -6.712 10.559 4.729 1.00 82.81 221 GLY A N 1
ATOM 1626 C CA . GLY A 1 221 ? -7.612 9.780 3.876 1.00 82.81 221 GLY A CA 1
ATOM 1627 C C . GLY A 1 221 ? -7.119 8.366 3.585 1.00 82.81 221 GLY A C 1
ATOM 1628 O O . GLY A 1 221 ? -7.022 7.988 2.418 1.00 82.81 221 GLY A O 1
ATOM 1629 N N . GLU A 1 222 ? -6.850 7.602 4.638 1.00 84.12 222 GLU A N 1
ATOM 1630 C CA . GLU A 1 222 ? -6.456 6.197 4.558 1.00 84.12 222 GLU A CA 1
ATOM 1631 C C . GLU A 1 222 ? -7.693 5.291 4.637 1.00 84.12 222 GLU A C 1
ATOM 1633 O O . GLU A 1 222 ? -8.591 5.489 5.465 1.00 84.12 222 GLU A O 1
ATOM 1638 N N . ALA A 1 223 ? -7.776 4.288 3.763 1.00 85.25 223 ALA A N 1
ATOM 1639 C CA . ALA A 1 223 ? -8.898 3.357 3.768 1.00 85.25 223 ALA A CA 1
ATOM 1640 C C . ALA A 1 223 ? -8.492 1.926 3.425 1.00 85.25 223 ALA A C 1
ATOM 1642 O O . ALA A 1 223 ? -8.343 1.591 2.244 1.00 85.25 223 ALA A O 1
ATOM 1643 N N . ASP A 1 224 ? -8.515 1.048 4.427 1.00 84.25 224 ASP A N 1
ATOM 1644 C CA . ASP A 1 224 ? -8.192 -0.359 4.234 1.00 84.25 224 ASP A CA 1
ATOM 1645 C C . ASP A 1 224 ? -9.438 -1.240 4.204 1.00 84.25 224 ASP A C 1
ATOM 1647 O O . ASP A 1 224 ? -10.438 -1.048 4.909 1.00 84.25 224 ASP A O 1
ATOM 1651 N N . ARG A 1 225 ? -9.396 -2.245 3.329 1.00 84.69 225 ARG A N 1
ATOM 1652 C CA . ARG A 1 225 ? -10.376 -3.330 3.317 1.00 84.69 225 ARG A CA 1
ATOM 1653 C C . ARG A 1 225 ? -9.672 -4.666 3.227 1.00 84.69 225 ARG A C 1
ATOM 1655 O O . ARG A 1 225 ? -9.015 -4.942 2.226 1.00 84.69 225 ARG A O 1
ATOM 1662 N N . ASP A 1 226 ? -9.913 -5.512 4.211 1.00 80.88 226 ASP A N 1
ATOM 1663 C CA . ASP A 1 226 ? -9.436 -6.885 4.207 1.00 80.88 226 ASP A CA 1
ATOM 1664 C C . ASP A 1 226 ? -10.607 -7.870 4.144 1.00 80.88 226 ASP A C 1
ATOM 1666 O O . ASP A 1 226 ? -11.564 -7.840 4.925 1.00 80.88 226 ASP A O 1
ATOM 1670 N N . HIS A 1 227 ? -10.521 -8.762 3.167 1.00 80.56 227 HIS A N 1
ATOM 1671 C CA . HIS A 1 227 ? -11.394 -9.905 2.986 1.00 80.56 227 HIS A CA 1
ATOM 1672 C C . HIS A 1 227 ? -10.549 -11.180 3.009 1.00 80.56 227 HIS A C 1
ATOM 1674 O O . HIS A 1 227 ? -10.382 -11.861 1.990 1.00 80.56 227 HIS A O 1
ATOM 1680 N N . GLY A 1 228 ? -10.002 -11.521 4.177 1.00 80.88 228 GLY A N 1
ATOM 1681 C CA . GLY A 1 228 ? -8.961 -12.534 4.213 1.00 80.88 228 GLY A CA 1
ATOM 1682 C C . GLY A 1 228 ? -8.625 -13.143 5.565 1.00 80.88 228 GLY A C 1
ATOM 1683 O O . GLY A 1 228 ? -9.425 -13.255 6.499 1.00 80.88 228 GLY A O 1
ATOM 1684 N N . ARG A 1 229 ? -7.414 -13.694 5.611 1.00 84.75 229 ARG A N 1
ATOM 1685 C CA . ARG A 1 229 ? -6.755 -14.147 6.841 1.00 84.75 229 ARG A CA 1
ATOM 1686 C C . ARG A 1 229 ? -5.306 -13.691 6.809 1.00 84.75 229 ARG A C 1
ATOM 1688 O O . ARG A 1 229 ? -4.429 -14.545 6.615 1.00 84.75 229 ARG A O 1
ATOM 1695 N N . PRO A 1 230 ? -5.057 -12.381 6.909 1.00 83.12 230 PRO A N 1
ATOM 1696 C CA . PRO A 1 230 ? -3.706 -11.880 6.985 1.00 83.12 230 PRO A CA 1
ATOM 1697 C C . PRO A 1 230 ? -3.067 -12.381 8.274 1.00 83.12 230 PRO A C 1
ATOM 1699 O O . PRO A 1 230 ? -3.731 -12.630 9.285 1.00 83.12 230 PRO A O 1
ATOM 1702 N N . THR A 1 231 ? -1.763 -12.597 8.226 1.00 87.94 231 THR A N 1
ATOM 1703 C CA . THR A 1 231 ? -0.971 -12.919 9.408 1.00 87.94 231 THR A CA 1
ATOM 1704 C C . THR A 1 231 ? 0.236 -12.010 9.452 1.00 87.94 231 THR A C 1
ATOM 1706 O O . THR A 1 231 ? 1.047 -12.063 8.534 1.00 87.94 231 THR A O 1
ATOM 1709 N N . GLY A 1 232 ? 0.392 -11.174 10.470 1.00 87.88 232 GLY A N 1
ATOM 1710 C CA . GLY A 1 232 ? 1.487 -10.220 10.391 1.00 87.88 232 GLY A CA 1
ATOM 1711 C C . GLY A 1 232 ? 1.507 -9.085 11.384 1.00 87.88 232 GLY A C 1
ATOM 1712 O O . GLY A 1 232 ? 0.727 -9.042 12.330 1.00 87.88 232 GLY A O 1
ATOM 1713 N N . THR A 1 233 ? 2.416 -8.160 11.116 1.00 87.56 233 THR A N 1
ATOM 1714 C CA . THR A 1 233 ? 2.525 -6.898 11.835 1.00 87.56 233 THR A CA 1
ATOM 1715 C C . THR A 1 233 ? 2.216 -5.760 10.880 1.00 87.56 233 THR A C 1
ATOM 1717 O O . THR A 1 233 ? 2.746 -5.723 9.775 1.00 87.56 233 THR A O 1
ATOM 1720 N N . MET A 1 234 ? 1.383 -4.825 11.301 1.00 86.56 234 MET A N 1
ATOM 1721 C CA . MET A 1 234 ? 1.155 -3.568 10.606 1.00 86.56 234 MET A CA 1
ATOM 1722 C C . MET A 1 234 ? 1.692 -2.438 11.477 1.00 86.56 234 MET A C 1
ATOM 1724 O O . MET A 1 234 ? 1.464 -2.453 12.685 1.00 86.56 234 MET A O 1
ATOM 1728 N N . GLY A 1 235 ? 2.443 -1.514 10.883 1.00 86.56 235 GLY A N 1
ATOM 1729 C CA . GLY A 1 235 ? 2.979 -0.346 11.573 1.00 86.56 235 GLY A CA 1
ATOM 1730 C C . GLY A 1 235 ? 1.899 0.659 11.971 1.00 86.56 235 GLY A C 1
ATOM 1731 O O . GLY A 1 235 ? 0.713 0.457 11.708 1.00 86.56 235 GLY A O 1
ATOM 1732 N N . ASP A 1 236 ? 2.340 1.735 12.613 1.00 89.19 236 ASP A N 1
ATOM 1733 C CA . ASP A 1 236 ? 1.463 2.811 13.071 1.00 89.19 236 ASP A CA 1
ATOM 1734 C C . ASP A 1 236 ? 0.884 3.608 11.898 1.00 89.19 236 ASP A C 1
ATOM 1736 O O . ASP A 1 236 ? 1.506 3.710 10.835 1.00 89.19 236 ASP A O 1
ATOM 1740 N N . ARG A 1 237 ? -0.289 4.204 12.110 1.00 87.81 237 ARG A N 1
ATOM 1741 C CA . ARG A 1 237 ? -0.938 5.090 11.139 1.00 87.81 237 ARG A CA 1
ATOM 1742 C C . ARG A 1 237 ? -1.103 6.486 11.708 1.00 87.81 237 ARG A C 1
ATOM 1744 O O . ARG A 1 237 ? -1.392 6.652 12.895 1.00 87.81 237 ARG A O 1
ATOM 1751 N N . GLN A 1 238 ? -0.826 7.487 10.880 1.00 86.19 238 GLN A N 1
ATOM 1752 C CA . GLN A 1 238 ? -0.874 8.887 11.281 1.00 86.19 238 GLN A CA 1
ATOM 1753 C C . GLN A 1 238 ? -1.517 9.744 10.197 1.00 86.19 238 GLN A C 1
ATOM 1755 O O . GLN A 1 238 ? -0.882 10.092 9.200 1.00 86.19 238 GLN A O 1
ATOM 1760 N N . GLY A 1 239 ? -2.732 10.214 10.452 1.00 83.44 239 GLY A N 1
ATOM 1761 C CA . GLY A 1 239 ? -3.361 11.212 9.603 1.00 83.44 239 GLY A CA 1
ATOM 1762 C C . GLY A 1 239 ? -4.858 11.372 9.832 1.00 83.44 239 GLY A C 1
ATOM 1763 O O . GLY A 1 239 ? -5.503 10.590 10.522 1.00 83.44 239 GLY A O 1
ATOM 1764 N N . PRO A 1 240 ? -5.468 12.445 9.308 1.00 79.62 240 PRO A N 1
ATOM 1765 C CA . PRO A 1 240 ? -6.898 12.636 9.462 1.00 79.62 240 PRO A CA 1
ATOM 1766 C C . PRO A 1 240 ? -7.687 11.729 8.507 1.00 79.62 240 PRO A C 1
ATOM 1768 O O . PRO A 1 240 ? -7.477 11.753 7.295 1.00 79.62 240 PRO A O 1
ATOM 1771 N N . GLY A 1 241 ? -8.679 11.023 9.053 1.00 79.88 241 GLY A N 1
ATOM 1772 C CA . GLY A 1 241 ? -9.645 10.252 8.276 1.00 79.88 241 GLY A CA 1
ATOM 1773 C C . GLY A 1 241 ? -9.127 8.867 7.919 1.00 79.88 241 GLY A C 1
ATOM 1774 O O . GLY A 1 241 ? -8.762 8.628 6.771 1.00 79.88 241 GLY A O 1
ATOM 1775 N N . GLU A 1 242 ? -9.168 7.968 8.897 1.00 82.38 242 GLU A N 1
ATOM 1776 C CA . GLU A 1 242 ? -8.873 6.548 8.734 1.00 82.38 242 GLU A CA 1
ATOM 1777 C C . GLU A 1 242 ? -10.177 5.743 8.743 1.00 82.38 242 GLU A C 1
ATOM 1779 O O . GLU A 1 242 ? -11.091 6.002 9.537 1.00 82.38 242 GLU A O 1
ATOM 1784 N N . ALA A 1 243 ? -10.298 4.774 7.837 1.00 84.50 243 ALA A N 1
ATOM 1785 C CA . ALA A 1 243 ? -11.464 3.903 7.798 1.00 84.50 243 ALA A CA 1
ATOM 1786 C C . ALA A 1 243 ? -11.107 2.471 7.419 1.00 84.50 243 ALA A C 1
ATOM 1788 O O . ALA A 1 243 ? -10.909 2.172 6.236 1.00 84.50 243 ALA A O 1
ATOM 1789 N N . ASP A 1 244 ? -11.207 1.569 8.390 1.00 83.75 244 ASP A N 1
ATOM 1790 C CA . ASP A 1 244 ? -10.903 0.164 8.181 1.00 83.75 244 ASP A CA 1
ATOM 1791 C C . ASP A 1 244 ? -12.139 -0.718 8.177 1.00 83.75 244 ASP A C 1
ATOM 1793 O O . ASP A 1 244 ? -13.146 -0.501 8.864 1.00 83.75 244 ASP A O 1
ATOM 1797 N N . ARG A 1 245 ? -12.079 -1.746 7.332 1.00 84.31 245 ARG A N 1
ATOM 1798 C CA . ARG A 1 245 ? -13.072 -2.814 7.320 1.00 84.31 245 ARG A CA 1
ATOM 1799 C C . ARG A 1 245 ? -12.395 -4.159 7.182 1.00 84.31 245 ARG A C 1
ATOM 1801 O O . ARG A 1 245 ? -11.842 -4.449 6.123 1.00 84.31 245 ARG A O 1
ATOM 1808 N N . ASP A 1 246 ? -12.567 -5.006 8.183 1.00 81.19 246 ASP A N 1
ATOM 1809 C CA . ASP A 1 246 ? -12.162 -6.403 8.125 1.00 81.19 246 ASP A CA 1
ATOM 1810 C C . ASP A 1 246 ? -13.390 -7.329 8.088 1.00 81.19 246 ASP A C 1
ATOM 1812 O O . ASP A 1 246 ? -14.334 -7.233 8.881 1.00 81.19 246 ASP A O 1
ATOM 1816 N N . GLN A 1 247 ? -13.390 -8.261 7.138 1.00 80.38 247 GLN A N 1
ATOM 1817 C CA . GLN A 1 247 ? -14.375 -9.342 7.039 1.00 80.38 247 GLN A CA 1
ATOM 1818 C C . GLN A 1 247 ? -13.724 -10.727 7.127 1.00 80.38 247 GLN A C 1
ATOM 1820 O O . GLN A 1 247 ? -14.130 -11.674 6.444 1.00 80.38 247 GLN A O 1
ATOM 1825 N N . GLY A 1 248 ? -12.710 -10.859 7.974 1.00 80.69 248 GLY A N 1
ATOM 1826 C CA . GLY A 1 248 ? -11.794 -11.980 7.949 1.00 80.69 248 GLY A CA 1
ATOM 1827 C C . GLY A 1 248 ? -11.472 -12.601 9.301 1.00 80.69 248 GLY A C 1
ATOM 1828 O O . GLY A 1 248 ? -12.269 -12.671 10.244 1.00 80.69 248 GLY A O 1
ATOM 1829 N N . ARG A 1 249 ? -10.284 -13.200 9.349 1.00 84.69 249 ARG A N 1
ATOM 1830 C CA . ARG A 1 249 ? -9.650 -13.681 10.584 1.00 84.69 249 ARG A CA 1
ATOM 1831 C C . ARG A 1 249 ? -8.187 -13.263 10.584 1.00 84.69 249 ARG A C 1
ATOM 1833 O O . ARG A 1 249 ? -7.329 -14.139 10.413 1.00 84.69 249 ARG A O 1
ATOM 1840 N N . PRO A 1 250 ? -7.911 -11.958 10.693 1.00 82.56 250 PRO A N 1
ATOM 1841 C CA . PRO A 1 250 ? -6.555 -11.467 10.782 1.00 82.56 250 PRO A CA 1
ATOM 1842 C C . PRO A 1 250 ? -5.919 -12.006 12.059 1.00 82.56 250 PRO A C 1
ATOM 1844 O O . PRO A 1 250 ? -6.585 -12.207 13.078 1.00 82.56 250 PRO A O 1
ATOM 1847 N N . THR A 1 251 ? -4.634 -12.323 11.986 1.00 87.88 251 THR A N 1
ATOM 1848 C CA . THR A 1 251 ? -3.841 -12.730 13.146 1.00 87.88 251 THR A CA 1
ATOM 1849 C C . THR A 1 251 ? -2.593 -11.875 13.218 1.00 87.88 251 THR A C 1
ATOM 1851 O O . THR A 1 251 ? -1.793 -11.926 12.291 1.00 87.88 251 THR A O 1
ATOM 1854 N N . GLY A 1 252 ? -2.381 -11.090 14.268 1.00 87.69 252 GLY A N 1
ATOM 1855 C CA . GLY A 1 252 ? -1.240 -10.186 14.211 1.00 87.69 252 GLY A CA 1
ATOM 1856 C C . GLY A 1 252 ? -1.162 -9.078 15.233 1.00 87.69 252 GLY A C 1
ATOM 1857 O O . GLY A 1 252 ? -1.912 -9.042 16.202 1.00 87.69 252 GLY A O 1
ATOM 1858 N N . THR A 1 253 ? -0.238 -8.167 14.967 1.00 87.31 253 THR A N 1
ATOM 1859 C CA . THR A 1 253 ? -0.088 -6.920 15.707 1.00 87.31 253 THR A CA 1
ATOM 1860 C C . THR A 1 253 ? -0.388 -5.764 14.770 1.00 87.31 253 THR A C 1
ATOM 1862 O O . THR A 1 253 ? 0.183 -5.681 13.689 1.00 87.31 253 THR A O 1
ATOM 1865 N N . MET A 1 254 ? -1.270 -4.871 15.177 1.00 85.50 254 MET A N 1
ATOM 1866 C CA . MET A 1 254 ? -1.516 -3.602 14.513 1.00 85.50 254 MET A CA 1
ATOM 1867 C C . ME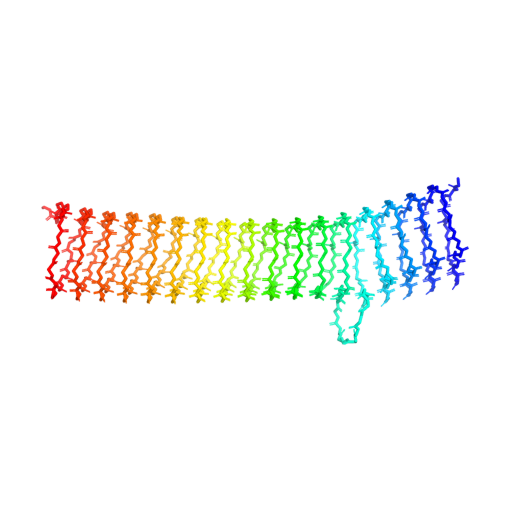T A 1 254 ? -0.936 -2.499 15.389 1.00 85.50 254 MET A C 1
ATOM 1869 O O . MET A 1 254 ? -1.145 -2.522 16.604 1.00 85.50 254 MET A O 1
ATOM 1873 N N . GLY A 1 255 ? -0.181 -1.587 14.782 1.00 85.31 255 GLY A N 1
ATOM 1874 C CA . GLY A 1 255 ? 0.356 -0.403 15.437 1.00 85.31 255 GLY A CA 1
ATOM 1875 C C . GLY A 1 255 ? -0.736 0.517 15.977 1.00 85.31 255 GLY A C 1
ATOM 1876 O O . GLY A 1 255 ? -1.934 0.245 15.849 1.00 85.31 255 GLY A O 1
ATOM 1877 N N . GLY A 1 256 ? -0.305 1.594 16.619 1.00 86.19 256 GLY A N 1
ATOM 1878 C CA . GLY A 1 256 ? -1.198 2.648 17.068 1.00 86.19 256 GLY A CA 1
ATOM 1879 C C . GLY A 1 256 ? -1.740 3.482 15.910 1.00 86.19 256 GLY A C 1
ATOM 1880 O O . GLY A 1 256 ? -1.202 3.469 14.799 1.00 86.19 256 GLY A O 1
ATOM 1881 N N . ARG A 1 257 ? -2.811 4.219 16.189 1.00 86.12 257 ARG A N 1
ATOM 1882 C CA . ARG A 1 257 ? -3.429 5.163 15.254 1.00 86.12 257 ARG A CA 1
ATOM 1883 C C . ARG A 1 257 ? -3.472 6.546 15.865 1.00 86.12 257 ARG A C 1
ATOM 1885 O O . ARG A 1 257 ? -3.694 6.696 17.068 1.00 86.12 257 ARG A O 1
ATOM 1892 N N . GLN A 1 258 ? -3.218 7.549 15.038 1.00 83.88 258 GLN A N 1
ATOM 1893 C CA . GLN A 1 258 ? -3.305 8.939 15.445 1.00 83.88 258 GLN A CA 1
ATOM 1894 C C . GLN A 1 258 ? -3.974 9.753 14.341 1.00 83.88 258 GLN A C 1
ATOM 1896 O O . GLN A 1 258 ? -3.329 10.150 13.365 1.00 83.88 258 GLN A O 1
ATOM 1901 N N . GLY A 1 259 ? -5.255 10.069 14.522 1.00 80.31 259 GLY A N 1
ATOM 1902 C CA . GLY A 1 259 ? -6.044 10.708 13.480 1.00 80.31 259 GLY A CA 1
ATOM 1903 C C . GLY A 1 259 ? -7.177 11.592 13.975 1.00 80.31 259 GLY A C 1
ATOM 1904 O O . GLY A 1 259 ? -7.600 11.550 15.118 1.00 80.31 259 GLY A O 1
ATOM 1905 N N . SER A 1 260 ? -7.690 12.456 13.093 1.00 78.25 260 SER A N 1
ATOM 1906 C CA . SER A 1 260 ? -8.832 13.327 13.428 1.00 78.25 260 SER A CA 1
ATOM 1907 C C . SER A 1 260 ? -10.176 12.586 13.500 1.00 78.25 260 SER A C 1
ATOM 1909 O O . SER A 1 260 ? -11.108 13.055 14.149 1.00 78.25 260 SER A O 1
ATOM 1911 N N . TRP A 1 261 ? -10.284 11.475 12.779 1.00 79.00 261 TRP A N 1
ATOM 1912 C CA . TRP A 1 261 ? -11.482 10.655 12.650 1.00 79.00 261 TRP A CA 1
ATOM 1913 C C . TRP A 1 261 ? -11.049 9.232 12.334 1.00 79.00 261 TRP A C 1
ATOM 1915 O O . TRP A 1 261 ? -10.340 9.035 11.346 1.00 79.00 261 TRP A O 1
ATOM 1925 N N . GLU A 1 262 ? -11.529 8.278 13.123 1.00 81.38 262 GLU A N 1
ATOM 1926 C CA . GLU A 1 262 ? -11.268 6.851 12.942 1.00 81.38 262 GLU A CA 1
ATOM 1927 C C . GLU A 1 262 ? -12.591 6.081 12.921 1.00 81.38 262 GLU A C 1
ATOM 1929 O O . GLU A 1 262 ? -13.503 6.329 13.722 1.00 81.38 262 GLU A O 1
ATOM 1934 N N . ALA A 1 263 ? -12.732 5.164 11.965 1.00 83.44 263 ALA A N 1
ATOM 1935 C CA . ALA A 1 263 ? -13.929 4.349 11.831 1.00 83.44 263 ALA A CA 1
ATOM 1936 C C . ALA A 1 263 ? -13.593 2.905 11.460 1.00 83.44 263 ALA A C 1
ATOM 1938 O O . ALA A 1 263 ? -13.408 2.600 10.279 1.00 83.44 263 ALA A O 1
ATOM 1939 N N . ASP A 1 264 ? -13.681 2.009 12.440 1.00 82.12 264 ASP A N 1
ATOM 1940 C CA . ASP A 1 264 ? -13.364 0.597 12.255 1.00 82.12 264 ASP A CA 1
ATOM 1941 C C . ASP A 1 264 ? -14.627 -0.264 12.246 1.00 82.12 264 ASP A C 1
ATOM 1943 O O . ASP A 1 264 ? -15.625 -0.022 12.945 1.00 82.12 264 ASP A O 1
ATOM 1947 N N . ARG A 1 265 ? -14.625 -1.279 11.378 1.00 83.38 265 ARG A N 1
ATOM 1948 C CA . ARG A 1 265 ? -15.697 -2.273 11.312 1.00 83.38 265 ARG A CA 1
ATOM 1949 C C . ARG A 1 265 ? -15.145 -3.667 11.101 1.00 83.38 265 ARG A C 1
ATOM 1951 O O . ARG A 1 265 ? -14.767 -4.004 9.978 1.00 83.38 265 ARG A O 1
ATOM 1958 N N . ASP A 1 266 ? -15.328 -4.507 12.108 1.00 80.50 266 ASP A N 1
ATOM 1959 C CA . ASP A 1 266 ? -14.899 -5.894 12.062 1.00 80.50 266 ASP A CA 1
ATOM 1960 C C . ASP A 1 266 ? -16.102 -6.836 12.058 1.00 80.50 266 ASP A C 1
ATOM 1962 O O . ASP A 1 266 ? -16.920 -6.882 12.980 1.00 80.50 266 ASP A O 1
ATOM 1966 N N . GLN A 1 267 ? -16.211 -7.656 11.015 1.00 79.69 267 GLN A N 1
ATOM 1967 C CA . GLN A 1 267 ? -17.196 -8.748 10.938 1.00 79.69 267 GLN A CA 1
ATOM 1968 C C . GLN A 1 267 ? -16.550 -10.130 11.100 1.00 79.69 267 GLN A C 1
ATOM 1970 O O . GLN A 1 267 ? -17.059 -11.147 10.623 1.00 79.69 267 GLN A O 1
ATOM 1975 N N . GLY A 1 268 ? -15.402 -10.168 11.774 1.00 79.81 268 GLY A N 1
ATOM 1976 C CA . GLY A 1 268 ? -14.483 -11.293 11.746 1.00 79.81 268 GLY A CA 1
ATOM 1977 C C . GLY A 1 268 ? -14.227 -11.992 13.079 1.00 79.81 268 GLY A C 1
ATOM 1978 O O . GLY A 1 268 ? -14.990 -11.947 14.049 1.00 79.81 268 GLY A O 1
ATOM 1979 N N . ARG A 1 269 ? -13.103 -12.708 13.113 1.00 83.44 269 ARG A N 1
ATOM 1980 C CA . ARG A 1 269 ? -12.492 -13.213 14.352 1.00 83.44 269 ARG A CA 1
ATOM 1981 C C . ARG A 1 269 ? -11.023 -12.816 14.379 1.00 83.44 269 ARG A C 1
ATOM 1983 O O . ARG A 1 269 ? -10.181 -13.698 14.171 1.00 83.44 269 ARG A O 1
ATOM 1990 N N . PRO A 1 270 ? -10.731 -11.519 14.554 1.00 81.56 270 PRO A N 1
ATOM 1991 C CA . PRO A 1 270 ? -9.359 -11.062 14.649 1.00 81.56 270 PRO A CA 1
ATOM 1992 C C . PRO A 1 270 ? -8.713 -11.678 15.893 1.00 81.56 270 PRO A C 1
ATOM 1994 O O . PRO A 1 270 ? -9.368 -11.881 16.919 1.00 81.56 270 PRO A O 1
ATOM 1997 N N . THR A 1 271 ? -7.445 -12.059 15.786 1.00 87.00 271 THR A N 1
ATOM 1998 C CA . THR A 1 271 ? -6.645 -12.541 16.916 1.00 87.00 271 THR A CA 1
ATOM 1999 C C . THR A 1 271 ? -5.363 -11.738 17.001 1.00 87.00 271 THR A C 1
ATOM 2001 O O . THR A 1 271 ? -4.567 -11.798 16.071 1.00 87.00 271 THR A O 1
ATOM 2004 N N . GLY A 1 272 ? -5.114 -10.994 18.073 1.00 87.38 272 GLY A N 1
ATOM 2005 C CA . GLY A 1 272 ? -3.935 -10.138 18.039 1.00 87.38 272 GLY A CA 1
ATOM 2006 C C . GLY A 1 272 ? -3.824 -9.049 19.078 1.00 87.38 272 GLY A C 1
ATOM 2007 O O . GLY A 1 272 ? -4.563 -9.013 20.056 1.00 87.38 272 GLY A O 1
ATOM 2008 N N . THR A 1 273 ? -2.884 -8.155 18.820 1.00 86.62 273 THR A N 1
ATOM 2009 C CA . THR A 1 273 ? -2.701 -6.923 19.578 1.00 86.62 273 THR A CA 1
ATOM 2010 C C . THR A 1 273 ? -2.996 -5.748 18.664 1.00 86.62 273 THR A C 1
ATOM 2012 O O . THR A 1 273 ? -2.500 -5.704 17.544 1.00 86.62 273 THR A O 1
ATOM 2015 N N . MET A 1 274 ? -3.784 -4.799 19.135 1.00 85.12 274 MET A N 1
ATOM 2016 C CA . MET A 1 274 ? -3.979 -3.507 18.495 1.00 85.12 274 MET A CA 1
ATOM 2017 C C . MET A 1 274 ? -3.381 -2.442 19.406 1.00 85.12 274 MET A C 1
ATOM 2019 O O . MET A 1 274 ? -3.608 -2.498 20.616 1.00 85.12 274 MET A O 1
ATOM 2023 N N . GLY A 1 275 ? -2.589 -1.537 18.837 1.00 86.06 275 GLY A N 1
ATOM 2024 C CA . GLY A 1 275 ? -1.978 -0.428 19.558 1.00 86.06 275 GLY A CA 1
ATOM 2025 C C . GLY A 1 275 ? -2.998 0.589 20.063 1.00 86.06 275 GLY A C 1
ATOM 2026 O O . GLY A 1 275 ? -4.211 0.423 19.904 1.00 86.06 275 GLY A O 1
ATOM 2027 N N . ASP A 1 276 ? -2.478 1.635 20.692 1.00 88.12 276 ASP A N 1
ATOM 2028 C CA . ASP A 1 276 ? -3.287 2.730 21.217 1.00 88.12 276 ASP A CA 1
ATOM 2029 C C . ASP A 1 276 ? -3.864 3.577 20.079 1.00 88.12 276 ASP A C 1
ATOM 2031 O O . ASP A 1 276 ? -3.262 3.693 19.007 1.00 88.12 276 ASP A O 1
ATOM 2035 N N . ARG A 1 277 ? -5.019 4.191 20.321 1.00 85.19 277 ARG A N 1
ATOM 2036 C CA . ARG A 1 277 ? -5.665 5.105 19.376 1.00 85.19 277 ARG A CA 1
ATOM 2037 C C . ARG A 1 277 ? -5.833 6.482 19.993 1.00 85.19 277 ARG A C 1
ATOM 2039 O O . ARG A 1 277 ? -6.121 6.612 21.186 1.00 85.19 277 ARG A O 1
ATOM 2046 N N . GLN A 1 278 ? -5.579 7.507 19.191 1.00 82.31 278 GLN A N 1
ATOM 2047 C CA . GLN A 1 278 ? -5.672 8.894 19.622 1.00 82.31 278 GLN A CA 1
ATOM 2048 C C . GLN A 1 278 ? -6.365 9.728 18.553 1.00 82.31 278 GLN A C 1
ATOM 2050 O O . GLN A 1 278 ? -5.794 9.992 17.491 1.00 82.31 278 GLN A O 1
ATOM 2055 N N . GLY A 1 279 ? -7.559 10.227 18.869 1.00 79.44 279 GLY A N 1
ATOM 2056 C CA . GLY A 1 279 ? -8.290 11.057 17.930 1.00 79.44 279 GLY A CA 1
ATOM 2057 C C . GLY A 1 279 ? -9.511 11.788 18.487 1.00 79.44 279 GLY A C 1
ATOM 2058 O O . GLY A 1 279 ? -10.114 11.365 19.460 1.00 79.44 279 GLY A O 1
ATOM 2059 N N . PRO A 1 280 ? -9.932 12.904 17.864 1.00 75.94 280 PRO A N 1
ATOM 2060 C CA . PRO A 1 280 ? -11.164 13.618 18.168 1.00 75.94 280 PRO A CA 1
ATOM 2061 C C . PRO A 1 280 ? -12.411 12.731 18.220 1.00 75.94 280 PRO A C 1
ATOM 2063 O O . PRO A 1 280 ? -13.279 12.932 19.069 1.00 75.94 280 PRO A O 1
ATOM 2066 N N . TRP A 1 281 ? -12.511 11.800 17.270 1.00 78.62 281 TRP A N 1
ATOM 2067 C CA . TRP A 1 281 ? -13.697 10.989 17.048 1.00 78.62 281 TRP A CA 1
ATOM 2068 C C . TRP A 1 281 ? -13.325 9.573 16.633 1.00 78.62 281 TRP A C 1
ATOM 2070 O O . TRP A 1 281 ? -12.736 9.372 15.570 1.00 78.62 281 TRP A O 1
ATOM 2080 N N . GLU A 1 282 ? -13.770 8.603 17.424 1.00 80.50 282 GLU A N 1
ATOM 2081 C CA . GLU A 1 282 ? -13.609 7.179 17.144 1.00 80.50 282 GLU A CA 1
ATOM 2082 C C . GLU A 1 282 ? -14.978 6.497 17.058 1.00 80.50 282 GLU A C 1
ATOM 2084 O O . GLU A 1 282 ? -15.892 6.747 17.852 1.00 80.50 282 GLU A O 1
ATOM 2089 N N . THR A 1 283 ? -15.160 5.625 16.068 1.00 82.56 283 THR A N 1
ATOM 2090 C CA . THR A 1 283 ? -16.347 4.771 15.982 1.00 82.56 283 THR A CA 1
ATOM 2091 C C . THR A 1 283 ? -15.975 3.349 15.621 1.00 82.56 283 THR A C 1
ATOM 2093 O O . THR A 1 283 ? -15.585 3.087 14.486 1.00 82.56 283 THR A O 1
ATOM 2096 N N . ASP A 1 284 ? -16.288 2.421 16.519 1.00 80.00 284 ASP A N 1
ATOM 2097 C CA . ASP A 1 284 ? -16.059 1.000 16.295 1.00 80.00 284 ASP A CA 1
ATOM 2098 C C . ASP A 1 284 ? -17.349 0.211 16.200 1.00 80.00 284 ASP A C 1
ATOM 2100 O O . ASP A 1 284 ? -18.336 0.441 16.917 1.00 80.00 284 ASP A O 1
ATOM 2104 N N . ARG A 1 285 ? -17.343 -0.773 15.302 1.00 82.00 285 ARG A N 1
ATOM 2105 C CA . ARG A 1 285 ? -18.411 -1.766 15.222 1.00 82.00 285 ARG A CA 1
ATOM 2106 C C . ARG A 1 285 ? -17.849 -3.153 15.020 1.00 82.00 285 ARG A C 1
ATOM 2108 O O . ARG A 1 285 ? -17.445 -3.494 13.910 1.00 82.00 285 ARG A O 1
ATOM 2115 N N . ASP A 1 286 ? -18.042 -3.979 16.033 1.00 78.56 286 ASP A N 1
ATOM 2116 C CA . ASP A 1 286 ? -17.607 -5.363 16.021 1.00 78.56 286 ASP A CA 1
ATOM 2117 C C . ASP A 1 286 ? -18.827 -6.279 15.980 1.00 78.56 286 ASP A C 1
ATOM 2119 O O . ASP A 1 286 ? -19.734 -6.199 16.806 1.00 78.56 286 ASP A O 1
ATOM 2123 N N . GLN A 1 287 ? -18.875 -7.175 14.997 1.00 78.25 287 GLN A N 1
ATOM 2124 C CA . GLN A 1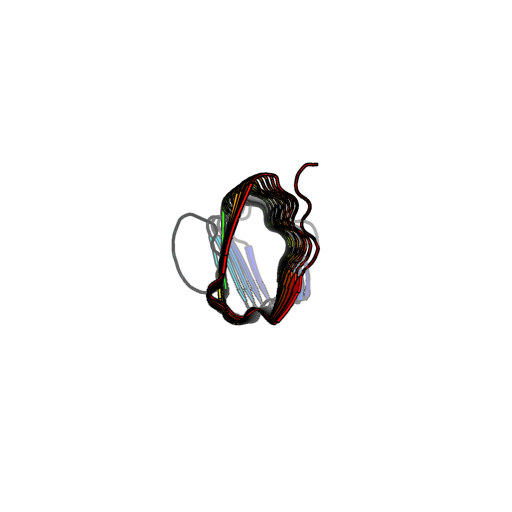 287 ? -19.889 -8.235 14.903 1.00 78.25 287 GLN A CA 1
ATOM 2125 C C . GLN A 1 287 ? -19.257 -9.627 15.000 1.00 78.25 287 GLN A C 1
ATOM 2127 O O . GLN A 1 287 ? -19.674 -10.584 14.345 1.00 78.25 287 GLN A O 1
ATOM 2132 N N . GLY A 1 288 ? -18.205 -9.733 15.809 1.00 76.50 288 GLY A N 1
ATOM 2133 C CA . GLY A 1 288 ? -17.246 -10.822 15.732 1.00 76.50 288 GLY A CA 1
ATOM 2134 C C . GLY A 1 288 ? -16.984 -11.576 17.030 1.00 76.50 288 GLY A C 1
ATOM 2135 O O . GLY A 1 288 ? -17.746 -11.575 17.998 1.00 76.50 288 GLY A O 1
ATOM 2136 N N . ARG A 1 289 ? -15.859 -12.290 17.035 1.00 81.62 289 ARG A N 1
ATOM 2137 C CA . ARG A 1 289 ? -15.259 -12.848 18.256 1.00 81.62 289 ARG A CA 1
ATOM 2138 C C . ARG A 1 289 ? -13.779 -12.491 18.284 1.00 81.62 289 ARG A C 1
ATOM 2140 O O . ARG A 1 289 ? -12.964 -13.376 18.003 1.00 81.62 289 ARG A O 1
ATOM 2147 N N . PRO A 1 290 ? -13.449 -11.211 18.514 1.00 80.06 290 PRO A N 1
ATOM 2148 C CA . PRO A 1 290 ? -12.062 -10.793 18.602 1.00 80.06 290 PRO A CA 1
ATOM 2149 C C . PRO A 1 290 ? -11.404 -11.479 19.805 1.00 80.06 290 PRO A C 1
ATOM 2151 O O . PRO A 1 290 ? -12.041 -11.692 20.837 1.00 80.06 290 PRO A O 1
ATOM 2154 N N . THR A 1 291 ? -10.151 -11.897 19.661 1.00 85.12 291 THR A N 1
ATOM 2155 C CA . THR A 1 291 ? -9.351 -12.458 20.757 1.00 85.12 291 THR A CA 1
ATOM 2156 C C . THR A 1 291 ? -8.036 -11.709 20.849 1.00 85.12 291 THR A C 1
ATOM 2158 O O . THR A 1 291 ? -7.249 -11.780 19.914 1.00 85.12 291 THR A O 1
ATOM 2161 N N . GLY A 1 292 ? -7.757 -10.994 21.932 1.00 86.25 292 GLY A N 1
ATOM 2162 C CA . GLY A 1 292 ? -6.560 -10.167 21.909 1.00 86.25 292 GLY A CA 1
ATOM 2163 C C . GLY A 1 292 ? -6.455 -9.071 22.942 1.00 86.25 292 GLY A C 1
ATOM 2164 O O . GLY A 1 292 ? -7.235 -9.003 23.888 1.00 86.25 292 GLY A O 1
ATOM 2165 N N . THR A 1 293 ? -5.473 -8.211 22.713 1.00 85.50 293 THR A N 1
ATOM 2166 C CA . THR A 1 293 ? -5.246 -6.992 23.483 1.00 85.50 293 THR A CA 1
ATOM 2167 C C . THR A 1 293 ? -5.557 -5.794 22.598 1.00 85.50 293 THR A C 1
ATOM 2169 O O . THR A 1 293 ? -4.976 -5.660 21.529 1.00 85.50 293 THR A O 1
ATOM 2172 N N . MET A 1 294 ? -6.461 -4.925 23.027 1.00 83.31 294 MET A N 1
ATOM 2173 C CA . MET A 1 294 ? -6.624 -3.587 22.460 1.00 83.31 294 MET A CA 1
ATOM 2174 C C . MET A 1 294 ? -5.941 -2.585 23.384 1.00 83.31 294 MET A C 1
ATOM 2176 O O . MET A 1 294 ? -6.131 -2.682 24.598 1.00 83.31 294 MET A O 1
ATOM 2180 N N . GLY A 1 295 ? -5.178 -1.658 22.811 1.00 84.44 295 GLY A N 1
ATOM 2181 C CA . GLY A 1 295 ? -4.566 -0.537 23.513 1.00 84.44 295 GLY A CA 1
ATOM 2182 C C . GLY A 1 295 ? -5.580 0.453 24.084 1.00 84.44 295 GLY A C 1
ATOM 2183 O O . GLY A 1 295 ? -6.801 0.249 24.021 1.00 84.44 295 GLY A O 1
ATOM 2184 N N . ASP A 1 296 ? -5.044 1.508 24.679 1.00 85.31 296 ASP A N 1
ATOM 2185 C CA . ASP A 1 296 ? -5.803 2.622 25.229 1.00 85.31 296 ASP A CA 1
ATOM 2186 C C . ASP A 1 296 ? -6.393 3.487 24.108 1.00 85.31 296 ASP A C 1
ATOM 2188 O O . ASP A 1 296 ? -5.871 3.542 22.992 1.00 85.31 296 ASP A O 1
ATOM 2192 N N . ARG A 1 297 ? -7.492 4.175 24.415 1.00 83.06 297 ARG A N 1
ATOM 2193 C CA . AR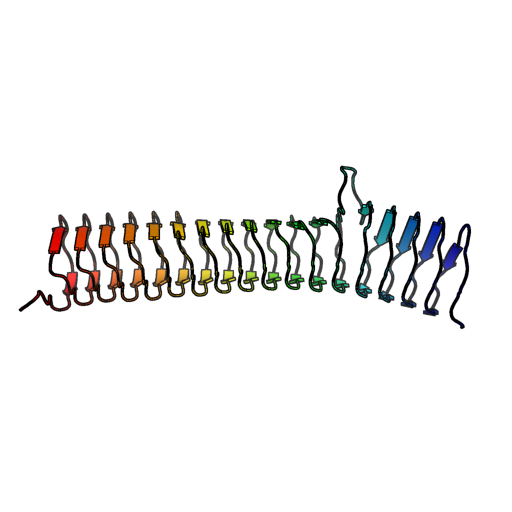G A 1 297 ? -8.136 5.134 23.511 1.00 83.06 297 ARG A CA 1
ATOM 2194 C C . ARG A 1 297 ? -8.252 6.487 24.174 1.00 83.06 297 ARG A C 1
ATOM 2196 O O . ARG A 1 297 ? -8.538 6.574 25.374 1.00 83.06 297 ARG A O 1
ATOM 2203 N N . GLN A 1 298 ? -7.960 7.530 23.409 1.00 80.00 298 GLN A N 1
ATOM 2204 C CA . GLN A 1 298 ? -8.005 8.901 23.894 1.00 80.00 298 GLN A CA 1
ATOM 2205 C C . GLN A 1 298 ? -8.676 9.797 22.863 1.00 80.00 298 GLN A C 1
ATOM 2207 O O . GLN A 1 298 ? -8.143 10.007 21.771 1.00 80.00 298 GLN A O 1
ATOM 2212 N N . GLY A 1 299 ? -9.812 10.387 23.237 1.00 77.62 299 GLY A N 1
ATOM 2213 C CA . GLY A 1 299 ? -10.563 11.219 22.315 1.00 77.62 299 GLY A CA 1
ATOM 2214 C C . GLY A 1 299 ? -11.780 11.937 22.895 1.00 77.62 299 GLY A C 1
ATOM 2215 O O . GLY A 1 299 ? -12.436 11.429 23.796 1.00 77.62 299 GLY A O 1
ATOM 2216 N N . PRO A 1 300 ? -12.144 13.130 22.387 1.00 74.12 300 PRO A N 1
ATOM 2217 C CA . PRO A 1 300 ? -13.362 13.826 22.778 1.00 74.12 300 PRO A CA 1
ATOM 2218 C C . PRO A 1 300 ? -14.671 13.071 22.541 1.00 74.12 300 PRO A C 1
ATOM 2220 O O . PRO A 1 300 ? -15.645 13.377 23.229 1.00 74.12 300 PRO A O 1
ATOM 2223 N N . GLY A 1 301 ? -14.721 12.117 21.612 1.00 75.12 301 GLY A N 1
ATOM 2224 C CA . GLY A 1 301 ? -15.920 11.327 21.370 1.00 75.12 301 GLY A CA 1
ATOM 2225 C C . GLY A 1 301 ? -15.631 9.907 20.906 1.00 75.12 301 GLY A C 1
ATOM 2226 O O . GLY A 1 301 ? -15.093 9.700 19.821 1.00 75.12 301 GLY A O 1
ATOM 2227 N N . GLU A 1 302 ? -16.086 8.934 21.690 1.00 76.31 302 GLU A N 1
ATOM 2228 C CA . GLU A 1 302 ? -15.970 7.511 21.382 1.00 76.31 302 GLU A CA 1
ATOM 2229 C C . GLU A 1 302 ? -17.358 6.867 21.281 1.00 76.31 302 GLU A C 1
ATOM 2231 O O . GLU A 1 302 ? -18.237 7.086 22.123 1.00 76.31 302 GLU A O 1
ATOM 2236 N N . ALA A 1 303 ? -17.572 6.059 20.241 1.00 80.69 303 ALA A N 1
ATOM 2237 C CA . ALA A 1 303 ? -18.799 5.291 20.077 1.00 80.69 303 ALA A CA 1
ATOM 2238 C C . ALA A 1 303 ? -18.515 3.841 19.680 1.00 80.69 303 ALA A C 1
ATOM 2240 O O . ALA A 1 303 ? -18.185 3.562 18.525 1.00 80.69 303 ALA A O 1
ATOM 2241 N N . ASP A 1 304 ? -18.783 2.908 20.590 1.00 76.62 304 ASP A N 1
ATOM 2242 C CA . ASP A 1 304 ? -18.577 1.485 20.349 1.00 76.62 304 ASP A CA 1
ATOM 2243 C C . ASP A 1 304 ? -19.888 0.712 20.244 1.00 76.62 304 ASP A C 1
ATOM 2245 O O . ASP A 1 304 ? -20.864 0.938 20.971 1.00 76.62 304 ASP A O 1
ATOM 2249 N N . ARG A 1 305 ? -19.909 -0.269 19.340 1.00 80.75 305 ARG A N 1
ATOM 2250 C CA . ARG A 1 305 ? -20.975 -1.272 19.290 1.00 80.75 305 ARG A CA 1
ATOM 2251 C C . ARG A 1 305 ? -20.397 -2.657 19.085 1.00 80.75 305 ARG A C 1
ATOM 2253 O O . ARG A 1 305 ? -19.968 -2.968 17.977 1.00 80.75 305 ARG A O 1
ATOM 2260 N N . ASP A 1 306 ? -20.519 -3.512 20.091 1.00 74.69 306 ASP A N 1
ATOM 2261 C CA . ASP A 1 306 ? -20.119 -4.914 20.000 1.00 74.69 306 ASP A CA 1
ATOM 2262 C C . ASP A 1 306 ? -21.349 -5.835 19.976 1.00 74.69 306 ASP A C 1
ATOM 2264 O O . ASP A 1 306 ? -22.257 -5.752 20.804 1.00 74.69 306 ASP A O 1
ATOM 2268 N N . HIS A 1 307 ? -21.415 -6.708 18.976 1.00 75.31 307 HIS A N 1
ATOM 2269 C CA . HIS A 1 307 ? -22.431 -7.749 18.811 1.00 75.31 307 HIS A CA 1
ATOM 2270 C C . HIS A 1 307 ? -21.777 -9.139 18.827 1.00 75.31 307 HIS A C 1
ATOM 2272 O O . HIS A 1 307 ? -22.043 -9.985 17.968 1.00 75.31 307 HIS A O 1
ATOM 2278 N N . GLY A 1 308 ? -20.891 -9.370 19.796 1.00 74.19 308 GLY A N 1
ATOM 2279 C CA . GLY A 1 308 ? -19.954 -10.481 19.754 1.00 74.19 308 GLY A CA 1
ATOM 2280 C C . GLY A 1 308 ? -19.663 -11.193 21.072 1.00 74.19 308 GLY A C 1
ATOM 2281 O O . GLY A 1 308 ? -20.408 -11.175 22.056 1.00 74.19 308 GLY A O 1
ATOM 2282 N N . ARG A 1 309 ? -18.561 -11.942 21.055 1.00 79.00 309 ARG A N 1
ATOM 2283 C CA . ARG A 1 309 ? -17.962 -12.562 22.248 1.00 79.00 309 ARG A CA 1
ATOM 2284 C C . ARG A 1 309 ? -16.467 -12.273 22.240 1.00 79.00 309 ARG A C 1
ATOM 2286 O O . ARG A 1 309 ? -15.706 -13.165 21.850 1.00 79.00 309 ARG A O 1
ATOM 2293 N N . PRO A 1 310 ? -16.063 -11.037 22.563 1.00 77.31 310 PRO A N 1
ATOM 2294 C CA . PRO A 1 310 ? -14.659 -10.682 22.615 1.00 77.31 310 PRO A CA 1
ATOM 2295 C C . PRO A 1 310 ? -13.992 -11.431 23.772 1.00 77.31 310 PRO A C 1
ATOM 2297 O O . PRO A 1 310 ? -14.617 -11.705 24.800 1.00 77.31 310 PRO A O 1
ATOM 2300 N N . THR A 1 311 ? -12.731 -11.812 23.599 1.00 83.75 311 THR A N 1
ATOM 2301 C CA . THR A 1 311 ? -11.923 -12.424 24.655 1.00 83.75 311 THR A CA 1
ATOM 2302 C C . THR A 1 311 ? -10.577 -11.724 24.767 1.00 83.75 311 THR A C 1
ATOM 2304 O O . THR A 1 311 ? -9.836 -11.692 23.795 1.00 83.75 311 THR A O 1
ATOM 2307 N N . GLY A 1 312 ? -10.222 -11.208 25.939 1.00 85.12 312 GLY A N 1
ATOM 2308 C CA . GLY A 1 312 ? -8.887 -10.657 26.183 1.00 85.12 312 GLY A CA 1
ATOM 2309 C C . GLY A 1 312 ? -8.894 -9.329 26.925 1.00 85.12 312 GLY A C 1
ATOM 2310 O O . GLY A 1 312 ? -9.727 -9.118 27.804 1.00 85.12 312 GLY A O 1
ATOM 2311 N N . THR A 1 313 ? -7.932 -8.469 26.620 1.00 82.88 313 THR A N 1
ATOM 2312 C CA . THR A 1 313 ? -7.695 -7.227 27.358 1.00 82.88 313 THR A CA 1
ATOM 2313 C C . THR A 1 313 ? -8.067 -6.031 26.498 1.00 82.88 313 THR A C 1
ATOM 2315 O O . THR A 1 313 ? -7.695 -5.960 25.333 1.00 82.88 313 THR A O 1
ATOM 2318 N N . ARG A 1 314 ? -8.786 -5.071 27.066 1.00 81.94 314 ARG A N 1
ATOM 2319 C CA . ARG A 1 314 ? -9.049 -3.772 26.454 1.00 81.94 314 ARG A CA 1
ATOM 2320 C C . ARG A 1 314 ? -8.432 -2.697 27.331 1.00 81.94 314 ARG A C 1
ATOM 2322 O O . ARG A 1 314 ? -8.656 -2.736 28.541 1.00 81.94 314 ARG A O 1
ATOM 2329 N N . GLY A 1 315 ? -7.676 -1.785 26.733 1.00 81.19 315 GLY A N 1
ATOM 2330 C CA . GLY A 1 315 ? -7.116 -0.616 27.393 1.00 81.19 315 GLY A CA 1
ATOM 2331 C C . GLY A 1 315 ? -8.185 0.301 27.982 1.00 81.19 315 GLY A C 1
ATOM 2332 O O . GLY A 1 315 ? -9.395 0.059 27.870 1.00 81.19 315 GLY A O 1
ATOM 2333 N N . GLY A 1 316 ? -7.719 1.325 28.682 1.00 81.62 316 GLY A N 1
ATOM 2334 C CA . GLY A 1 316 ? -8.557 2.385 29.209 1.00 81.62 316 GLY A CA 1
ATOM 2335 C C . GLY A 1 316 ? -9.074 3.321 28.120 1.00 81.62 316 GLY A C 1
ATOM 2336 O O . GLY A 1 316 ? -8.600 3.318 26.985 1.00 81.62 316 GLY A O 1
ATOM 2337 N N . ARG A 1 317 ? -10.066 4.122 28.498 1.00 78.62 317 ARG A N 1
ATOM 2338 C CA . ARG A 1 317 ? -10.659 5.170 27.661 1.00 78.62 317 ARG A CA 1
ATOM 2339 C C . ARG A 1 317 ? -10.601 6.495 28.381 1.00 78.62 317 ARG A C 1
ATOM 2341 O O . ARG A 1 317 ? -10.785 6.539 29.603 1.00 78.62 317 ARG A O 1
ATOM 2348 N N . GLN A 1 318 ? -10.303 7.548 27.636 1.00 76.25 318 GLN A N 1
ATOM 2349 C CA . GLN A 1 318 ? -10.255 8.903 28.164 1.00 76.25 318 GLN A CA 1
ATOM 2350 C C . GLN A 1 318 ? -10.939 9.851 27.188 1.00 76.25 318 GLN A C 1
ATOM 2352 O O . GLN A 1 318 ? -10.414 10.122 26.107 1.00 76.25 318 GLN A O 1
ATOM 2357 N N . GLY A 1 319 ? -12.087 10.394 27.594 1.00 74.56 319 GLY A N 1
ATOM 2358 C CA . GLY A 1 319 ? -12.863 11.265 26.731 1.00 74.56 319 GLY A CA 1
ATOM 2359 C C . GLY A 1 319 ? -14.053 11.941 27.412 1.00 74.56 319 GLY A C 1
ATOM 2360 O O . GLY A 1 319 ? -14.709 11.344 28.259 1.00 74.56 319 GLY A O 1
ATOM 2361 N N . PRO A 1 320 ? -14.395 13.193 27.056 1.00 74.38 320 PRO A N 1
ATOM 2362 C CA . PRO A 1 320 ? -15.611 13.844 27.525 1.00 74.38 320 PRO A CA 1
ATOM 2363 C C . PRO A 1 320 ? -16.916 13.139 27.159 1.00 74.38 320 PRO A C 1
ATOM 2365 O O . PRO A 1 320 ? -17.876 13.314 27.907 1.00 74.38 320 PRO A O 1
ATOM 2368 N N . TRP A 1 321 ? -16.969 12.381 26.059 1.00 74.81 321 TRP A N 1
ATOM 2369 C CA . TRP A 1 321 ? -18.184 11.710 25.593 1.00 74.81 321 TRP A CA 1
ATOM 2370 C C . TRP A 1 321 ? -17.917 10.253 25.204 1.00 74.81 321 TRP A C 1
ATOM 2372 O O . TRP A 1 321 ? -17.237 9.990 24.214 1.00 74.81 321 TRP A O 1
ATOM 2382 N N . GLU A 1 322 ? -18.530 9.315 25.926 1.00 74.56 322 GLU A N 1
ATOM 2383 C CA . GLU A 1 322 ? -18.474 7.878 25.625 1.00 74.56 322 GLU A CA 1
ATOM 2384 C C . GLU A 1 322 ? -19.884 7.295 25.434 1.00 74.56 322 GLU A C 1
ATOM 2386 O O . GLU A 1 322 ? -20.798 7.536 26.233 1.00 74.56 322 GLU A O 1
ATOM 2391 N N . ALA A 1 323 ? -20.075 6.497 24.380 1.00 78.94 323 ALA A N 1
ATOM 2392 C CA . ALA A 1 323 ? -21.322 5.780 24.132 1.00 78.94 323 ALA A CA 1
ATOM 2393 C C . ALA A 1 323 ? -21.079 4.328 23.702 1.00 78.94 323 ALA A C 1
ATOM 2395 O O . ALA A 1 323 ? -20.743 4.065 22.546 1.00 78.94 323 ALA A O 1
ATOM 2396 N N . ASP A 1 324 ? -21.402 3.384 24.585 1.00 73.56 324 ASP A N 1
ATOM 2397 C CA . ASP A 1 324 ? -21.167 1.960 24.357 1.00 73.56 324 ASP A CA 1
ATOM 2398 C C . ASP A 1 324 ? -22.466 1.159 24.300 1.00 73.56 324 ASP A C 1
ATOM 2400 O O . ASP A 1 324 ? -23.431 1.388 25.042 1.00 73.56 324 ASP A O 1
ATOM 2404 N N . ARG A 1 325 ? -22.508 0.192 23.378 1.00 78.06 325 ARG A N 1
ATOM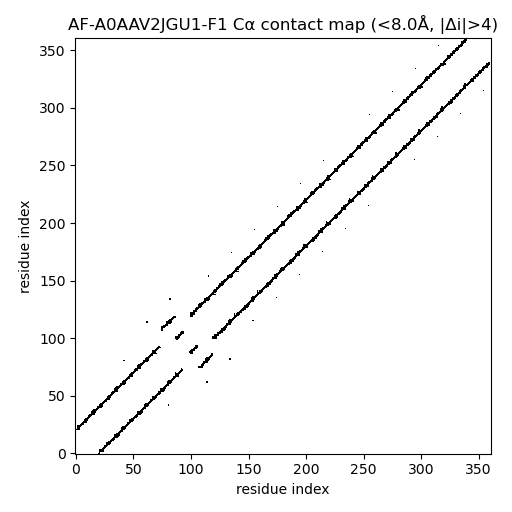 2405 C CA . ARG A 1 325 ? -23.607 -0.773 23.278 1.00 78.06 325 ARG A CA 1
ATOM 2406 C C . ARG A 1 325 ? -23.094 -2.181 23.038 1.00 78.06 325 ARG A C 1
ATOM 2408 O O . ARG A 1 325 ? -22.801 -2.529 21.891 1.00 78.06 325 ARG A O 1
ATOM 2415 N N . ASP A 1 326 ? -23.173 -3.018 24.065 1.00 71.44 326 ASP A N 1
ATOM 2416 C CA . ASP A 1 326 ? -22.720 -4.403 23.989 1.00 71.44 326 ASP A CA 1
ATOM 2417 C C . ASP A 1 326 ? -23.907 -5.380 24.009 1.00 71.44 326 ASP A C 1
ATOM 2419 O O . ASP A 1 326 ? -24.679 -5.485 24.964 1.00 71.44 326 ASP A O 1
ATOM 2423 N N . HIS A 1 327 ? -24.054 -6.149 22.931 1.00 73.31 327 HIS A N 1
ATOM 2424 C CA . HIS A 1 327 ? -25.081 -7.189 22.768 1.00 73.31 327 HIS A CA 1
ATOM 2425 C C . HIS A 1 327 ? -24.462 -8.596 22.844 1.00 73.31 327 HIS A C 1
ATOM 2427 O O . HIS A 1 327 ? -24.840 -9.508 22.106 1.00 73.31 327 HIS A O 1
ATOM 2433 N N . GLY A 1 328 ? -23.474 -8.772 23.729 1.00 71.69 328 GLY A N 1
ATOM 2434 C CA . GLY A 1 328 ? -22.533 -9.890 23.681 1.00 71.69 328 GLY A CA 1
ATOM 2435 C C . GLY A 1 328 ? -22.282 -10.637 24.993 1.00 71.69 328 GLY A C 1
ATOM 2436 O O . GLY A 1 328 ? -22.995 -10.516 25.984 1.00 71.69 328 GLY A O 1
ATOM 2437 N N . ARG A 1 329 ? -21.242 -11.473 25.003 1.00 75.94 329 ARG A N 1
ATOM 2438 C CA . ARG A 1 329 ? -20.688 -12.073 26.234 1.00 75.94 329 ARG A CA 1
ATOM 2439 C C . ARG A 1 329 ? -19.174 -11.891 26.226 1.00 75.94 329 ARG A C 1
ATOM 2441 O O . ARG A 1 329 ? -18.485 -12.808 25.770 1.00 75.94 329 ARG A O 1
ATOM 2448 N N . PRO A 1 330 ? -18.675 -10.713 26.632 1.00 75.44 330 PRO A N 1
ATOM 2449 C CA . PRO A 1 330 ? -17.246 -10.460 26.684 1.00 75.44 330 PRO A CA 1
ATOM 2450 C C . PRO A 1 330 ? -16.597 -11.262 27.819 1.00 75.44 330 PRO A C 1
ATOM 2452 O O . PRO A 1 330 ? -17.190 -11.446 28.889 1.00 75.44 330 PRO A O 1
ATOM 2455 N N . THR A 1 331 ? -15.374 -11.736 27.584 1.00 81.69 331 THR A N 1
ATOM 2456 C CA . THR A 1 331 ? -14.552 -12.409 28.595 1.00 81.69 331 THR A CA 1
ATOM 2457 C C . THR A 1 331 ? -13.177 -11.755 28.694 1.00 81.69 331 THR A C 1
ATOM 2459 O O . THR A 1 331 ? -12.434 -11.766 27.722 1.00 81.69 331 THR A O 1
ATOM 2462 N N . GLY A 1 332 ? -12.790 -11.231 29.855 1.00 83.12 332 GLY A N 1
ATOM 2463 C CA . GLY A 1 332 ? -11.431 -10.726 30.074 1.00 83.12 332 GLY A CA 1
ATOM 2464 C C . GLY A 1 332 ? -11.361 -9.422 30.861 1.00 83.12 332 GLY A C 1
ATOM 2465 O O . GLY A 1 332 ? -12.183 -9.192 31.745 1.00 83.12 332 GLY A O 1
ATOM 2466 N N . THR A 1 333 ? -10.350 -8.603 30.586 1.00 81.69 333 THR A N 1
ATOM 2467 C CA . THR A 1 333 ? -10.046 -7.405 31.376 1.00 81.69 333 THR A CA 1
ATOM 2468 C C . THR A 1 333 ? -10.354 -6.147 30.582 1.00 81.69 333 THR A C 1
ATOM 2470 O O . THR A 1 333 ? -9.918 -6.015 29.444 1.00 81.69 333 THR A O 1
ATOM 2473 N N . ARG A 1 334 ? -11.068 -5.201 31.186 1.00 79.50 334 ARG A N 1
ATOM 2474 C CA . ARG A 1 334 ? -11.306 -3.871 30.620 1.00 79.50 334 ARG A CA 1
ATOM 2475 C C . ARG A 1 334 ? -10.629 -2.820 31.492 1.00 79.50 334 ARG A C 1
ATOM 2477 O O . ARG A 1 334 ? -10.818 -2.844 32.706 1.00 79.50 334 ARG A O 1
ATOM 2484 N N . GLY A 1 335 ? -9.851 -1.927 30.885 1.00 78.12 335 GLY A N 1
ATOM 2485 C CA . GLY A 1 335 ? -9.257 -0.764 31.535 1.00 78.12 335 GLY A CA 1
ATOM 2486 C C . GLY A 1 335 ? -10.315 0.211 32.057 1.00 78.12 335 GLY A C 1
ATOM 2487 O O . GLY A 1 335 ? -11.510 0.057 31.799 1.00 78.12 335 GLY A O 1
ATOM 2488 N N . GLY A 1 336 ? -9.874 1.190 32.846 1.00 77.94 336 GLY A N 1
ATOM 2489 C CA . GLY A 1 336 ? -10.763 2.216 33.393 1.00 77.94 336 GLY A CA 1
ATOM 2490 C C . GLY A 1 336 ? -11.284 3.179 32.325 1.00 77.94 336 GLY A C 1
ATOM 2491 O O . GLY A 1 336 ? -10.696 3.302 31.252 1.00 77.94 336 GLY A O 1
ATOM 2492 N N . ARG A 1 337 ? -12.375 3.871 32.649 1.00 75.25 337 ARG A N 1
ATOM 2493 C CA . ARG A 1 337 ? -12.948 4.953 31.834 1.00 75.25 337 ARG A CA 1
ATOM 2494 C C . ARG A 1 337 ? -12.867 6.269 32.589 1.00 75.25 337 ARG A C 1
ATOM 2496 O O . ARG A 1 337 ? -13.016 6.272 33.819 1.00 75.25 337 ARG A O 1
ATOM 2503 N N . GLN A 1 338 ? -12.615 7.352 31.864 1.00 71.06 338 GLN A N 1
ATOM 2504 C CA . GLN A 1 338 ? -12.515 8.697 32.420 1.00 71.06 338 GLN A CA 1
ATOM 2505 C C . GLN A 1 338 ? -13.267 9.690 31.533 1.00 71.06 338 GLN A C 1
ATOM 2507 O O . GLN A 1 338 ? -12.783 10.049 30.459 1.00 71.06 338 GLN A O 1
ATOM 2512 N N . GLY A 1 339 ? -14.418 10.171 32.016 1.00 69.00 339 GLY A N 1
ATOM 2513 C CA . GLY A 1 339 ? -15.243 11.123 31.281 1.00 69.00 339 GLY A CA 1
ATOM 2514 C C . GLY A 1 339 ? -16.433 11.686 32.077 1.00 69.00 339 GLY A C 1
ATOM 2515 O O . GLY A 1 339 ? -17.025 10.978 32.889 1.00 69.00 339 GLY A O 1
ATOM 2516 N N . PRO A 1 340 ? -16.815 12.965 31.882 1.00 68.00 340 PRO A N 1
ATOM 2517 C CA . PRO A 1 340 ? -18.038 13.547 32.441 1.00 68.00 340 PRO A CA 1
ATOM 2518 C C . PRO A 1 340 ? -19.353 12.990 31.871 1.00 68.00 340 PRO A C 1
ATOM 2520 O O . PRO A 1 340 ? -20.368 13.075 32.562 1.00 68.00 340 PRO A O 1
ATOM 2523 N N . TRP A 1 341 ? -19.376 12.460 30.640 1.00 70.12 341 TRP A N 1
ATOM 2524 C CA . TRP A 1 341 ? -20.614 12.037 29.973 1.00 70.12 341 TRP A CA 1
ATOM 2525 C C . TRP A 1 341 ? -20.495 10.630 29.373 1.00 70.12 341 TRP A C 1
ATOM 2527 O O . TRP A 1 341 ? -19.885 10.436 28.324 1.00 70.12 341 TRP A O 1
ATOM 2537 N N . GLU A 1 342 ? -21.143 9.656 30.018 1.00 67.25 342 GLU A N 1
ATOM 2538 C CA . GLU A 1 342 ? -21.138 8.243 29.614 1.00 67.25 342 GLU A CA 1
ATOM 2539 C C . GLU A 1 342 ? -22.566 7.735 29.349 1.00 67.25 342 GLU A C 1
ATOM 2541 O O . GLU A 1 342 ? -23.516 8.067 30.065 1.00 67.25 342 GLU A O 1
ATOM 2546 N N . THR A 1 343 ? -22.749 6.897 28.326 1.00 72.56 343 THR A N 1
ATOM 2547 C CA . THR A 1 343 ? -23.984 6.121 28.123 1.00 72.56 343 THR A CA 1
ATOM 2548 C C . THR A 1 343 ? -23.656 4.676 27.762 1.00 72.56 343 THR A C 1
ATOM 2550 O O . THR A 1 343 ? -23.287 4.392 26.626 1.00 72.56 343 THR A O 1
ATOM 2553 N N . ASP A 1 344 ? -23.894 3.759 28.700 1.00 68.94 344 ASP A N 1
ATOM 2554 C CA . ASP A 1 344 ? -23.721 2.316 28.503 1.00 68.94 344 ASP A CA 1
ATOM 2555 C C . ASP A 1 344 ? -25.082 1.622 28.304 1.00 68.94 344 ASP A C 1
ATOM 2557 O O . ASP A 1 344 ? -26.040 1.851 29.054 1.00 68.94 344 ASP A O 1
ATOM 2561 N N . ARG A 1 345 ? -25.188 0.739 27.303 1.00 72.81 345 ARG A N 1
ATOM 2562 C CA . ARG A 1 345 ? -26.306 -0.212 27.177 1.00 72.81 345 ARG A CA 1
ATOM 2563 C C . ARG A 1 345 ? -25.800 -1.618 26.898 1.00 72.81 345 ARG A C 1
ATOM 2565 O O . ARG A 1 345 ? -25.563 -1.971 25.743 1.00 72.81 345 ARG A O 1
ATOM 2572 N N . ASP A 1 346 ? -25.811 -2.436 27.941 1.00 67.81 346 ASP A N 1
ATOM 2573 C CA . ASP A 1 346 ? -25.386 -3.828 27.866 1.00 67.81 346 ASP A CA 1
ATOM 2574 C C . ASP A 1 346 ? -26.592 -4.763 27.955 1.00 67.81 346 ASP A C 1
ATOM 2576 O O . ASP A 1 346 ? -27.338 -4.762 28.934 1.00 67.81 346 ASP A O 1
ATOM 2580 N N . GLN A 1 347 ? -26.783 -5.593 26.931 1.00 68.75 347 GLN A N 1
ATOM 2581 C CA . GLN A 1 347 ? -27.777 -6.679 26.936 1.00 68.75 347 GLN A CA 1
ATOM 2582 C C . GLN A 1 347 ? -27.114 -8.061 27.086 1.00 68.75 347 GLN A C 1
ATOM 2584 O O . GLN A 1 347 ? -27.677 -9.095 26.718 1.00 68.75 347 GLN A O 1
ATOM 2589 N N . GLY A 1 348 ? -25.886 -8.069 27.607 1.00 65.75 348 GLY A N 1
ATOM 2590 C CA . GLY A 1 348 ? -24.982 -9.209 27.669 1.00 65.75 348 GLY A CA 1
ATOM 2591 C C . GLY A 1 348 ? -24.682 -9.741 29.071 1.00 65.75 348 GLY A C 1
ATOM 2592 O O . GLY A 1 348 ? -25.118 -9.192 30.075 1.00 65.75 348 GLY A O 1
ATOM 2593 N N . TRP A 1 349 ? -23.894 -10.820 29.135 1.00 69.69 349 TRP A N 1
ATOM 2594 C CA . TRP A 1 349 ? -23.361 -11.379 30.391 1.00 69.69 349 TRP A CA 1
ATOM 2595 C C . TRP A 1 349 ? -21.826 -11.336 30.347 1.00 69.69 349 TRP A C 1
ATOM 2597 O O . TRP A 1 349 ? -21.223 -12.283 29.824 1.00 69.69 349 TRP A O 1
ATOM 2607 N N . PRO A 1 350 ? -21.193 -10.243 30.813 1.00 72.19 350 PRO A N 1
ATOM 2608 C CA . PRO A 1 350 ? -19.740 -10.117 30.846 1.00 72.19 350 PRO A CA 1
ATOM 2609 C C . PRO A 1 350 ? -19.117 -11.031 31.911 1.00 72.19 350 PRO A C 1
ATOM 2611 O O . PRO A 1 350 ? -19.718 -11.308 32.948 1.00 72.19 350 PRO A O 1
ATOM 2614 N N . THR A 1 351 ? -17.894 -11.497 31.662 1.00 76.62 351 THR A N 1
ATOM 2615 C CA . THR A 1 351 ? -17.109 -12.317 32.601 1.00 76.62 351 THR A CA 1
ATOM 2616 C C . THR A 1 351 ? -15.675 -11.801 32.678 1.00 76.62 351 THR A C 1
ATOM 2618 O O . THR A 1 351 ? -14.949 -11.862 31.696 1.00 76.62 351 THR A O 1
ATOM 2621 N N . GLY A 1 352 ? -15.239 -11.299 33.831 1.00 78.75 352 GLY A N 1
ATOM 2622 C CA . GLY A 1 352 ? -13.862 -10.839 34.026 1.00 78.75 352 GLY A CA 1
ATOM 2623 C C . GLY A 1 352 ? -13.764 -9.545 34.828 1.00 78.75 352 GLY A C 1
ATOM 2624 O O . GLY A 1 352 ? -14.678 -9.206 35.578 1.00 78.75 352 GLY A O 1
ATOM 2625 N N . THR A 1 353 ? -12.633 -8.860 34.707 1.00 78.69 353 THR A N 1
ATOM 2626 C CA . THR A 1 353 ? -12.259 -7.703 35.530 1.00 78.69 353 THR A CA 1
ATOM 2627 C C . THR A 1 353 ? -12.530 -6.395 34.798 1.00 78.69 353 THR A C 1
ATOM 2629 O O . THR A 1 353 ? -12.035 -6.190 33.694 1.00 78.69 353 THR A O 1
ATOM 2632 N N . MET A 1 354 ? -13.275 -5.485 35.423 1.00 75.00 354 MET A N 1
ATOM 2633 C CA . MET A 1 354 ? -13.436 -4.112 34.938 1.00 75.00 354 MET A CA 1
ATOM 2634 C C . MET A 1 354 ? -12.652 -3.149 35.829 1.00 75.00 354 MET A C 1
ATOM 2636 O O . MET A 1 354 ? -12.757 -3.215 37.055 1.00 75.00 354 MET A O 1
ATOM 2640 N N . GLY A 1 355 ? -11.863 -2.274 35.207 1.00 71.50 355 GLY A N 1
ATOM 2641 C CA . GLY A 1 355 ? -11.191 -1.157 35.857 1.00 71.50 355 GLY A CA 1
ATOM 2642 C C . GLY A 1 355 ? -12.188 -0.141 36.418 1.00 71.50 355 GLY A C 1
ATOM 2643 O O . GLY A 1 355 ? -13.362 -0.117 36.046 1.00 71.50 355 GLY A O 1
ATOM 2644 N N . GLY A 1 356 ? -11.718 0.689 37.350 1.00 70.44 356 GLY A N 1
ATOM 2645 C CA . GLY A 1 356 ? -12.544 1.712 37.990 1.00 70.44 356 GLY A CA 1
ATOM 2646 C C . GLY A 1 356 ? -13.051 2.775 37.010 1.00 70.44 356 GLY A C 1
ATOM 2647 O O . GLY A 1 356 ? -12.429 3.039 35.981 1.00 70.44 356 GLY A O 1
ATOM 2648 N N . ARG A 1 357 ? -14.174 3.402 37.367 1.00 70.81 357 ARG A N 1
ATOM 2649 C CA . ARG A 1 357 ? -14.726 4.586 36.696 1.00 70.81 357 ARG A CA 1
ATOM 2650 C C . ARG A 1 357 ? -14.335 5.819 37.501 1.00 70.81 357 ARG A C 1
ATOM 2652 O O . ARG A 1 357 ? -14.537 5.823 38.716 1.00 70.81 357 ARG A O 1
ATOM 2659 N N . GLN A 1 358 ? -13.774 6.835 36.855 1.00 57.72 358 GLN A N 1
ATOM 2660 C CA . GLN A 1 358 ? -13.490 8.123 37.492 1.00 57.72 358 GLN A CA 1
ATOM 2661 C C . GLN A 1 358 ? -14.242 9.217 36.730 1.00 57.72 358 GLN A C 1
ATOM 2663 O O . GLN A 1 358 ? -13.871 9.572 35.616 1.00 57.72 358 GLN A O 1
ATOM 2668 N N . GLY A 1 359 ? -15.327 9.711 37.330 1.00 54.03 359 GLY A N 1
ATOM 2669 C CA . GLY A 1 359 ? -16.015 10.924 36.882 1.00 54.03 359 GLY A CA 1
ATOM 2670 C C . GLY A 1 359 ? -15.395 12.172 37.524 1.00 54.03 359 GLY A C 1
ATOM 2671 O O . GLY A 1 359 ? -14.640 12.034 38.491 1.00 54.03 359 GLY A O 1
ATOM 2672 N N . PRO A 1 360 ? -15.689 13.386 37.023 1.00 45.78 360 PRO A N 1
ATOM 2673 C CA . PRO A 1 360 ? -15.213 14.612 37.657 1.00 45.78 360 PRO A CA 1
ATOM 2674 C C . PRO A 1 360 ? -15.722 14.687 39.105 1.00 45.78 360 PRO A C 1
ATOM 2676 O O . PRO A 1 360 ? -16.918 14.517 39.354 1.00 45.78 360 PRO A O 1
ATOM 2679 N N . GLY A 1 361 ? -14.788 14.885 40.040 1.00 42.41 361 GLY A N 1
ATOM 2680 C CA . GLY A 1 361 ? -15.058 15.144 41.457 1.00 42.41 361 GLY A CA 1
ATOM 2681 C C . GLY A 1 361 ? -15.398 16.596 41.746 1.00 42.41 361 GLY A C 1
ATOM 2682 O O . GLY A 1 361 ? -15.030 17.467 40.922 1.00 42.41 361 GLY A O 1
#